Protein AF-A0A9W7E7U1-F1 (afdb_monomer)

Solvent-accessible surface area (backbone atoms only — not comparable to full-atom values): 16888 Å² total; per-residue (Å²): 138,80,90,74,59,98,76,78,68,84,68,66,69,65,67,51,54,67,61,67,68,71,79,65,63,47,57,72,58,86,50,40,54,47,46,62,25,42,45,82,48,48,34,76,64,73,89,59,90,42,70,66,52,46,47,59,64,45,38,55,55,50,50,47,46,53,50,32,54,49,52,43,52,52,52,48,51,52,49,50,54,55,43,58,65,68,63,50,90,70,77,85,72,76,89,66,87,64,58,59,92,39,56,68,68,58,53,51,50,43,48,52,54,48,51,52,54,46,51,52,52,49,48,52,39,47,51,39,48,54,43,61,69,68,48,50,66,48,54,81,84,37,52,63,59,29,60,74,69,66,36,47,54,39,70,42,80,43,81,44,66,46,101,84,68,52,79,41,46,35,34,41,79,72,40,42,35,33,48,75,68,38,43,54,48,32,52,49,36,41,50,52,54,44,51,52,50,52,50,46,48,55,55,46,51,51,48,40,57,70,25,53,40,62,66,51,28,52,52,44,36,52,51,47,55,52,54,73,40,43,42,55,51,42,30,67,71,51,49,46,72,64,62,53,45,50,51,72,66,48,79,48,49,30,66,53,94,74,85,85,78,87,77,85,80,55,70,68,59,54,52,52,50,43,52,45,31,53,51,51,55,51,51,51,53,52,52,51,53,51,55,49,65,73,77,106

Radius of gyration: 24.1 Å; Cα contacts (8 Å, |Δi|>4): 316; chains: 1; bounding box: 68×48×64 Å

Organism: NCBI:txid2557542

Nearest PDB structures (foldseek):
  5voz-assembly1_M  TM=2.236E-01  e=3.476E-01  Saccharomyces cerevisiae S288C
  5d80-assembly1_G  TM=1.949E-01  e=7.109E-01  Saccharomyces cerevisiae S288C
  7pmx-assembly1_A  TM=3.249E-01  e=3.706E+00  Homo sapiens
  7pmy-assembly1_A  TM=3.108E-01  e=3.706E+00  Homo sapiens
  8hnh-assembly1_A  TM=2.760E-01  e=6.082E+00  Homo sapiens

Structure (mmCIF, N/CA/C/O backbone):
data_AF-A0A9W7E7U1-F1
#
_entry.id   AF-A0A9W7E7U1-F1
#
loop_
_atom_site.group_PDB
_atom_site.id
_atom_site.type_symbol
_atom_site.label_atom_id
_atom_site.label_alt_id
_atom_site.label_comp_id
_atom_site.label_asym_id
_atom_site.label_entity_id
_atom_site.label_seq_id
_atom_site.pdbx_PDB_ins_code
_atom_site.Cartn_x
_atom_site.Cartn_y
_atom_site.Cartn_z
_atom_site.occupancy
_atom_site.B_iso_or_equiv
_atom_site.auth_seq_id
_atom_site.auth_comp_id
_atom_site.auth_asym_id
_atom_site.auth_atom_id
_atom_site.pdbx_PDB_model_num
ATOM 1 N N . MET A 1 1 ? -34.412 24.481 9.222 1.00 36.94 1 MET A N 1
ATOM 2 C CA . MET A 1 1 ? -34.640 23.373 10.178 1.00 36.94 1 MET A CA 1
ATOM 3 C C . MET A 1 1 ? -33.296 22.963 10.784 1.00 36.94 1 MET A C 1
ATOM 5 O O . MET A 1 1 ? -32.298 22.975 10.069 1.00 36.94 1 MET A O 1
ATOM 9 N N . VAL A 1 2 ? -33.202 22.758 12.098 1.00 34.19 2 VAL A N 1
ATOM 10 C CA . VAL A 1 2 ? -31.959 22.388 12.807 1.00 34.19 2 VAL A CA 1
ATOM 11 C C . VAL A 1 2 ? -32.128 20.936 13.241 1.00 34.19 2 VAL A C 1
ATOM 13 O O . VAL A 1 2 ? -33.053 20.648 13.989 1.00 34.19 2 VAL A O 1
ATOM 16 N N . LEU A 1 3 ? -31.288 20.025 12.745 1.00 34.16 3 LEU A N 1
ATOM 17 C CA . LEU A 1 3 ? -31.262 18.645 13.227 1.00 34.16 3 LEU A CA 1
ATOM 18 C C . LEU A 1 3 ? -30.551 18.643 14.582 1.00 34.16 3 LEU A C 1
ATOM 20 O O . LEU A 1 3 ? -29.329 18.758 14.653 1.00 34.16 3 LEU A O 1
ATOM 24 N N . THR A 1 4 ? -31.321 18.591 15.662 1.00 35.78 4 THR A N 1
ATOM 25 C CA . THR A 1 4 ? -30.798 18.435 17.019 1.00 35.78 4 THR A CA 1
ATOM 26 C C . THR A 1 4 ? -30.642 16.947 17.318 1.00 35.78 4 THR A C 1
ATOM 28 O O . THR A 1 4 ? -31.630 16.230 17.446 1.00 35.78 4 THR A O 1
ATOM 31 N N . SER A 1 5 ? -29.397 16.480 17.430 1.00 38.44 5 SER A N 1
ATOM 32 C CA . SER A 1 5 ? -29.083 15.229 18.127 1.00 38.44 5 SER A CA 1
ATOM 33 C C . SER A 1 5 ? -29.525 15.357 19.591 1.00 38.44 5 SER A C 1
ATOM 35 O O . SER A 1 5 ? -29.328 16.418 20.189 1.00 38.44 5 SER A O 1
ATOM 37 N N . ASN A 1 6 ? -30.087 14.293 20.178 1.00 40.91 6 ASN A N 1
ATOM 38 C CA . ASN A 1 6 ? -30.581 14.251 21.567 1.00 40.91 6 ASN A CA 1
ATOM 39 C C . ASN A 1 6 ? -29.543 14.661 22.638 1.00 40.91 6 ASN A C 1
ATOM 41 O O . ASN A 1 6 ? -29.915 14.845 23.791 1.00 40.91 6 ASN A O 1
ATOM 45 N N . ASN A 1 7 ? -28.271 14.852 22.269 1.00 40.69 7 ASN A N 1
ATOM 46 C CA . ASN A 1 7 ? -27.190 15.236 23.179 1.00 40.69 7 ASN A CA 1
ATOM 47 C C . ASN A 1 7 ? -26.680 16.684 23.012 1.00 40.69 7 ASN A C 1
ATOM 49 O O . ASN A 1 7 ? -25.620 17.012 23.534 1.00 40.69 7 ASN A O 1
ATOM 53 N N . GLY A 1 8 ? -27.392 17.567 22.301 1.00 38.66 8 GLY A N 1
ATOM 54 C CA . GLY A 1 8 ? -27.181 19.025 22.390 1.00 38.66 8 GLY A CA 1
ATOM 55 C C . GLY A 1 8 ? -25.841 19.588 21.881 1.00 38.66 8 GLY A C 1
ATOM 56 O O . GLY A 1 8 ? -25.634 20.796 21.960 1.00 38.66 8 GLY A O 1
ATOM 57 N N . ALA A 1 9 ? -24.941 18.770 21.330 1.00 39.16 9 ALA A N 1
ATOM 58 C CA . ALA A 1 9 ? -23.698 19.255 20.736 1.00 39.16 9 ALA A CA 1
ATOM 59 C C . ALA A 1 9 ? -23.949 19.776 19.303 1.00 39.16 9 ALA A C 1
ATOM 61 O O . ALA A 1 9 ? -24.452 19.020 18.462 1.00 39.16 9 ALA A O 1
ATOM 62 N N . PRO A 1 10 ? -23.603 21.039 18.988 1.00 43.53 10 PRO A N 1
ATOM 63 C CA . PRO A 1 10 ? -23.709 21.574 17.638 1.00 43.53 10 PRO A CA 1
ATOM 64 C C . PRO A 1 10 ? -22.607 20.966 16.762 1.00 43.53 10 PRO A C 1
ATOM 66 O O . PRO A 1 10 ? -21.489 21.469 16.693 1.00 43.53 10 PRO A O 1
ATOM 69 N N . TYR A 1 11 ? -22.922 19.866 16.081 1.00 45.50 11 TYR A N 1
ATOM 70 C CA . TYR A 1 11 ? -22.097 19.388 14.976 1.00 45.50 11 TYR A CA 1
ATOM 71 C C . TYR A 1 11 ? -22.137 20.422 13.845 1.00 45.50 11 TYR A C 1
ATOM 73 O O . TYR A 1 11 ? -23.212 20.890 13.461 1.00 45.50 11 TYR A O 1
ATOM 81 N N . LEU A 1 12 ? -20.955 20.796 13.344 1.00 48.09 12 LEU A N 1
ATOM 82 C CA . LEU A 1 12 ? -20.751 21.778 12.279 1.00 48.09 12 LEU A CA 1
ATOM 83 C C . LEU A 1 12 ? -21.717 21.516 11.110 1.00 48.09 12 LEU A C 1
ATOM 85 O O . LEU A 1 12 ? -21.587 20.559 10.349 1.00 48.09 12 LEU A O 1
ATOM 89 N N . LYS A 1 13 ? -22.718 22.385 10.987 1.00 46.62 13 LYS A N 1
ATOM 90 C CA . LYS A 1 13 ? -23.887 22.206 10.116 1.00 46.62 13 LYS A CA 1
ATOM 91 C C . LYS A 1 13 ? -23.541 22.188 8.618 1.00 46.62 13 LYS A C 1
ATOM 93 O O . LYS A 1 13 ? -24.345 21.721 7.821 1.00 46.62 13 LYS A O 1
ATOM 98 N N . HIS A 1 14 ? -22.367 22.700 8.244 1.00 42.12 14 HIS A N 1
ATOM 99 C CA . HIS A 1 14 ? -21.958 22.886 6.852 1.00 42.12 14 HIS A CA 1
ATOM 100 C C . HIS A 1 14 ? -21.266 21.646 6.251 1.00 42.12 14 HIS A C 1
ATOM 102 O O . HIS A 1 14 ? -21.572 21.298 5.116 1.00 42.12 14 HIS A O 1
ATOM 108 N N . ASP A 1 15 ? -20.442 20.919 7.018 1.00 49.12 15 ASP A N 1
ATOM 109 C CA . ASP A 1 15 ? -19.794 19.674 6.553 1.00 49.12 15 ASP A CA 1
ATOM 110 C C . ASP A 1 15 ? -20.751 18.477 6.539 1.00 49.12 15 ASP A C 1
ATOM 112 O O . ASP A 1 15 ? -20.645 17.580 5.698 1.00 49.12 15 ASP A O 1
ATOM 116 N N . LEU A 1 16 ? -21.740 18.490 7.438 1.00 49.91 16 LEU A N 1
ATOM 117 C CA . LEU A 1 16 ? -22.843 17.534 7.426 1.00 49.91 16 LEU A CA 1
ATOM 118 C C . LEU A 1 16 ? -23.662 17.653 6.141 1.00 49.91 16 LEU A C 1
ATOM 120 O O . LEU A 1 16 ? -23.972 16.626 5.557 1.00 49.91 16 LEU A O 1
ATOM 124 N N . LEU A 1 17 ? -23.941 18.873 5.664 1.00 44.97 17 LEU A N 1
ATOM 125 C CA . LEU A 1 17 ? -24.773 19.116 4.479 1.00 44.97 17 LEU A CA 1
ATOM 126 C C . LEU A 1 17 ? -24.137 18.611 3.174 1.00 44.97 17 LEU A C 1
ATOM 128 O O . LEU A 1 17 ? -24.846 18.081 2.316 1.00 44.97 17 LEU A O 1
ATOM 132 N N . THR A 1 18 ? -22.815 18.720 3.025 1.00 49.78 18 THR A N 1
ATOM 133 C CA . THR A 1 18 ? -22.089 18.203 1.853 1.00 49.78 18 THR A CA 1
ATOM 134 C C . THR A 1 18 ? -21.965 16.678 1.884 1.00 49.78 18 THR A C 1
ATOM 136 O O . THR A 1 18 ? -22.105 16.043 0.842 1.00 49.78 18 THR A O 1
ATOM 139 N N . ARG A 1 19 ? -21.807 16.070 3.072 1.00 48.94 19 ARG A N 1
ATOM 140 C CA . ARG A 1 19 ? -21.815 14.603 3.249 1.00 48.94 19 ARG A CA 1
ATOM 141 C C . ARG A 1 19 ? -23.215 13.986 3.138 1.00 48.94 19 ARG A C 1
ATOM 143 O O . ARG A 1 19 ? -23.357 12.897 2.593 1.00 48.94 19 ARG A O 1
ATOM 150 N N . THR A 1 20 ? -24.269 14.687 3.564 1.00 44.34 20 THR A N 1
ATOM 151 C CA . THR A 1 20 ? -25.667 14.234 3.415 1.00 44.34 20 THR A CA 1
ATOM 152 C C . THR A 1 20 ? -26.195 14.320 1.983 1.00 44.34 20 THR A C 1
ATOM 154 O O . THR A 1 20 ? -27.262 13.781 1.709 1.00 44.34 20 THR A O 1
ATOM 157 N N . LYS A 1 21 ? -25.467 14.945 1.045 1.00 48.50 21 LYS A N 1
ATOM 158 C CA . LYS A 1 21 ? -25.846 14.978 -0.380 1.00 48.50 21 LYS A CA 1
ATOM 159 C C . LYS A 1 21 ? -25.574 13.679 -1.151 1.00 48.50 21 LYS A C 1
ATOM 161 O O . LYS A 1 21 ? -25.754 13.666 -2.363 1.00 48.50 21 LYS A O 1
ATOM 166 N N . GLY A 1 22 ? -25.225 12.581 -0.482 1.00 47.47 22 GLY A N 1
ATOM 167 C CA . GLY A 1 22 ? -25.593 11.266 -1.014 1.00 47.47 22 GLY A CA 1
ATOM 168 C C . GLY A 1 22 ? -24.482 10.394 -1.591 1.00 47.47 22 GLY A C 1
ATOM 169 O O . GLY A 1 22 ? -24.690 9.192 -1.682 1.00 47.47 22 GLY A O 1
ATOM 170 N N . ASN A 1 23 ? -23.334 10.952 -1.991 1.00 55.09 23 ASN A N 1
ATOM 171 C CA . ASN A 1 23 ? -22.531 10.283 -3.030 1.00 55.09 23 ASN A CA 1
ATOM 172 C C . ASN A 1 23 ? -21.075 9.950 -2.682 1.00 55.09 23 ASN A C 1
ATOM 174 O O . ASN A 1 23 ? -20.404 9.365 -3.526 1.00 55.09 23 ASN A O 1
ATOM 178 N N . LEU A 1 24 ? -20.563 10.302 -1.499 1.00 62.34 24 LEU A N 1
ATOM 179 C CA . LEU A 1 24 ? -19.171 9.993 -1.154 1.00 62.34 24 LEU A CA 1
ATOM 180 C C . LEU A 1 24 ? -19.121 8.985 -0.004 1.00 62.34 24 LEU A C 1
ATOM 182 O O . LEU A 1 24 ? -19.274 9.350 1.163 1.00 62.34 24 LEU A O 1
ATOM 186 N N . VAL A 1 25 ? -18.952 7.714 -0.360 1.00 78.06 25 VAL A N 1
ATOM 187 C CA . VAL A 1 25 ? -18.531 6.658 0.564 1.00 78.06 25 VAL A CA 1
ATOM 188 C C . VAL A 1 25 ? -17.021 6.576 0.452 1.00 78.06 25 VAL A C 1
ATOM 190 O O . VAL A 1 25 ? -16.497 6.376 -0.641 1.00 78.06 25 VAL A O 1
ATOM 193 N N . ILE A 1 26 ? -16.327 6.792 1.565 1.00 84.44 26 ILE A N 1
ATOM 194 C CA . ILE A 1 26 ? -14.881 6.606 1.632 1.00 84.44 26 ILE A CA 1
ATOM 195 C C . ILE A 1 26 ? -14.653 5.267 2.321 1.00 84.44 26 ILE A C 1
ATOM 197 O O . ILE A 1 26 ? -14.795 5.153 3.544 1.00 84.44 26 ILE A O 1
ATOM 201 N N . SER A 1 27 ? -14.355 4.257 1.514 1.00 90.38 27 SER A N 1
ATOM 202 C CA . SER A 1 27 ? -14.009 2.919 1.982 1.00 90.38 27 SER A CA 1
ATOM 203 C C . SER A 1 27 ? -12.508 2.849 2.292 1.00 90.38 27 SER A C 1
ATOM 205 O O . SER A 1 27 ? -11.719 3.584 1.690 1.00 90.38 27 SER A O 1
ATOM 207 N N . PRO A 1 28 ? -12.091 2.006 3.250 1.00 91.81 28 PRO A N 1
ATOM 208 C CA . PRO A 1 28 ? -10.677 1.747 3.487 1.00 91.81 28 PRO A CA 1
ATOM 209 C C . PRO A 1 28 ? -10.052 1.169 2.205 1.00 91.81 28 PRO A C 1
ATOM 211 O O . PRO A 1 28 ? -10.593 0.213 1.649 1.00 91.81 28 PRO A O 1
ATOM 214 N N . PRO A 1 29 ? -8.933 1.717 1.711 1.00 94.12 29 PRO A N 1
ATOM 215 C CA . PRO A 1 29 ? -8.310 1.188 0.507 1.00 94.12 29 PRO A CA 1
ATOM 216 C C . PRO A 1 29 ? -7.684 -0.180 0.768 1.00 94.12 29 PRO A C 1
ATOM 218 O O . PRO A 1 29 ? -7.198 -0.483 1.864 1.00 94.12 29 PRO A O 1
ATOM 221 N N . HIS A 1 30 ? -7.665 -0.989 -0.284 1.00 95.06 30 HIS A N 1
ATOM 222 C CA . HIS A 1 30 ? -6.973 -2.267 -0.309 1.00 95.06 30 HIS A CA 1
ATOM 223 C C . HIS A 1 30 ? -5.546 -2.076 -0.801 1.00 95.06 30 HIS A C 1
ATOM 225 O O . HIS A 1 30 ? -5.290 -1.259 -1.676 1.00 95.06 30 HIS A O 1
ATOM 231 N N . GLY A 1 31 ? -4.625 -2.841 -0.229 1.00 96.06 31 GLY A N 1
ATOM 232 C CA . GLY A 1 31 ? -3.219 -2.805 -0.604 1.00 96.06 31 GLY A CA 1
ATOM 233 C C . GLY A 1 31 ? -2.323 -3.139 0.576 1.00 96.06 31 GLY A C 1
ATOM 234 O O . GLY A 1 31 ? -2.758 -3.174 1.736 1.00 96.06 31 GLY A O 1
ATOM 235 N N . LEU A 1 32 ? -1.048 -3.377 0.284 1.00 96.88 32 LEU A N 1
ATOM 236 C CA . LEU A 1 32 ? -0.066 -3.753 1.295 1.00 96.88 32 LEU A CA 1
ATOM 237 C C . LEU A 1 32 ? 0.171 -2.629 2.312 1.00 96.88 32 LEU A C 1
ATOM 239 O O . LEU A 1 32 ? 0.169 -2.886 3.519 1.00 96.88 32 LEU A O 1
ATOM 243 N N . TYR A 1 33 ? 0.317 -1.390 1.834 1.00 96.94 33 TYR A N 1
ATOM 244 C CA . TYR A 1 33 ? 0.577 -0.216 2.669 1.00 96.94 33 TYR A CA 1
ATOM 245 C C . TYR A 1 33 ? -0.628 0.196 3.538 1.00 96.94 33 TYR A C 1
ATOM 247 O O . TYR A 1 33 ? -0.447 0.366 4.751 1.00 96.94 33 TYR A O 1
ATOM 255 N N . PRO A 1 34 ? -1.871 0.253 3.015 1.00 96.56 34 PRO A N 1
ATOM 256 C CA . PRO A 1 34 ? -3.057 0.396 3.855 1.00 96.56 34 PRO A CA 1
ATOM 257 C C . PRO A 1 34 ? -3.179 -0.697 4.919 1.00 96.56 34 PRO A C 1
ATOM 259 O O . PRO A 1 34 ? -3.489 -0.397 6.071 1.00 96.56 34 PRO A O 1
ATOM 262 N N . ALA A 1 35 ? -2.884 -1.958 4.586 1.00 95.69 35 ALA A N 1
ATOM 263 C CA . ALA A 1 35 ? -2.983 -3.065 5.534 1.00 95.69 35 ALA A CA 1
ATOM 264 C C . ALA A 1 35 ? -2.031 -2.899 6.732 1.00 95.69 35 ALA A C 1
ATOM 266 O O . ALA A 1 35 ? -2.462 -2.970 7.888 1.00 95.69 35 ALA A O 1
ATOM 267 N N . ILE A 1 36 ? -0.744 -2.626 6.471 1.00 96.19 36 ILE A N 1
ATOM 268 C CA . ILE A 1 36 ? 0.275 -2.451 7.524 1.00 96.19 36 ILE A CA 1
ATOM 269 C C . ILE A 1 36 ? 0.057 -1.181 8.351 1.00 96.19 36 ILE A C 1
ATOM 271 O O . ILE A 1 36 ? 0.440 -1.115 9.523 1.00 96.19 36 ILE A O 1
ATOM 275 N N . ALA A 1 37 ? -0.590 -0.176 7.773 1.00 96.25 37 ALA A N 1
ATOM 276 C CA . ALA A 1 37 ? -0.934 1.048 8.468 1.00 96.25 37 ALA A CA 1
ATOM 277 C C . ALA A 1 37 ? -2.200 0.905 9.317 1.00 96.25 37 ALA A C 1
ATOM 279 O O . ALA A 1 37 ? -2.179 1.208 10.512 1.00 96.25 37 ALA A O 1
ATOM 280 N N . LEU A 1 38 ? -3.306 0.461 8.717 1.00 95.06 38 LEU A N 1
ATOM 281 C CA . LEU A 1 38 ? -4.646 0.518 9.300 1.00 95.06 38 LEU A CA 1
ATOM 282 C C . LEU A 1 38 ? -4.913 -0.620 10.282 1.00 95.06 38 LEU A C 1
ATOM 284 O O . LEU A 1 38 ? -5.543 -0.399 11.314 1.00 95.06 38 LEU A O 1
ATOM 288 N N . ILE A 1 39 ? -4.420 -1.832 10.027 1.00 93.00 39 ILE A N 1
ATOM 289 C CA . ILE A 1 39 ? -4.749 -2.982 10.879 1.00 93.00 39 ILE A CA 1
ATOM 290 C C . ILE A 1 39 ? -4.108 -2.854 12.269 1.00 93.00 39 ILE A C 1
ATOM 292 O O . ILE A 1 39 ? -4.829 -2.976 13.265 1.00 93.00 39 ILE A O 1
ATOM 296 N N . PRO A 1 40 ? -2.804 -2.538 12.408 1.00 91.56 40 PRO A N 1
ATOM 297 C CA . PRO A 1 40 ? -2.209 -2.368 13.732 1.00 91.56 40 PRO A CA 1
ATOM 298 C C . PRO A 1 40 ? -2.790 -1.169 14.494 1.00 91.56 40 PRO A C 1
ATOM 300 O O . PRO A 1 40 ? -2.822 -1.173 15.728 1.00 91.56 40 PRO A O 1
ATOM 303 N N . THR A 1 41 ? -3.275 -0.145 13.783 1.00 91.38 41 THR A N 1
ATOM 304 C CA . THR A 1 41 ? -3.738 1.116 14.380 1.00 91.38 41 THR A CA 1
ATOM 305 C C . THR A 1 41 ? -5.233 1.112 14.700 1.00 91.38 41 THR A C 1
ATOM 307 O O . THR A 1 41 ? -5.586 1.335 15.858 1.00 91.38 41 THR A O 1
ATOM 310 N N . LEU A 1 42 ? -6.093 0.806 13.726 1.00 87.62 42 LEU A N 1
ATOM 311 C CA . LEU A 1 42 ? -7.558 0.850 13.812 1.00 87.62 42 LEU A CA 1
ATOM 312 C C . LEU A 1 42 ? -8.221 -0.527 13.948 1.00 87.62 42 LEU A C 1
ATOM 314 O O . LEU A 1 42 ? -9.346 -0.600 14.439 1.00 87.62 42 LEU A O 1
ATOM 318 N N . GLY A 1 43 ? -7.545 -1.602 13.536 1.00 78.44 43 GLY A N 1
ATOM 319 C CA . GLY A 1 43 ? -8.112 -2.951 13.530 1.00 78.44 43 GLY A CA 1
ATOM 320 C C . GLY A 1 43 ? -8.549 -3.445 14.915 1.00 78.44 43 GLY A C 1
ATOM 321 O O . GLY A 1 43 ? -7.979 -3.079 15.952 1.00 78.44 43 GLY A O 1
ATOM 322 N N . VAL A 1 44 ? -9.570 -4.309 14.931 1.00 65.00 44 VAL A N 1
ATOM 323 C CA . VAL A 1 44 ? -10.059 -4.992 16.137 1.00 65.00 44 VAL A CA 1
ATOM 324 C C . VAL A 1 44 ? -9.000 -6.000 16.579 1.00 65.00 44 VAL A C 1
ATOM 326 O O . VAL A 1 44 ? -8.958 -7.139 16.121 1.00 65.00 44 VAL A O 1
ATOM 329 N N . LEU A 1 45 ? -8.085 -5.562 17.439 1.00 57.62 45 LEU A N 1
ATOM 330 C CA . LEU A 1 45 ? -7.030 -6.436 17.930 1.00 57.62 45 LEU A CA 1
ATOM 331 C C . LEU A 1 45 ? -7.625 -7.562 18.798 1.00 57.62 45 LEU A C 1
ATOM 333 O O . LEU A 1 45 ? -8.389 -7.281 19.727 1.00 57.62 45 LEU A O 1
ATOM 337 N N . PRO A 1 46 ? -7.204 -8.826 18.606 1.00 56.97 46 PRO A N 1
ATOM 338 C CA . PRO A 1 46 ? -7.073 -9.738 19.738 1.00 56.97 46 PRO A CA 1
ATOM 339 C C . PRO A 1 46 ? -6.201 -9.036 20.782 1.00 56.97 46 PRO A C 1
ATOM 341 O O . PRO A 1 46 ? -5.220 -8.409 20.398 1.00 56.97 46 PRO A O 1
ATOM 344 N N . GLN A 1 47 ? -6.534 -9.108 22.072 1.00 65.38 47 GLN A N 1
ATOM 345 C CA . GLN A 1 47 ? -5.692 -8.567 23.148 1.00 65.38 47 GLN A CA 1
ATOM 346 C C . GLN A 1 47 ? -4.297 -9.213 23.088 1.00 65.38 47 GLN A C 1
ATOM 348 O O . GLN A 1 47 ? -4.048 -10.285 23.634 1.00 65.38 47 GLN A O 1
ATOM 353 N N . PHE A 1 48 ? -3.404 -8.611 22.310 1.00 73.06 48 PHE A N 1
ATOM 354 C CA . PHE A 1 48 ? -2.026 -9.025 22.161 1.00 73.06 48 PHE A CA 1
ATOM 355 C C . PHE A 1 48 ? -1.251 -8.333 23.272 1.00 73.06 48 PHE A C 1
ATOM 357 O O . PHE A 1 48 ? -0.645 -7.287 23.074 1.00 73.06 48 PHE A O 1
ATOM 364 N N . ASP A 1 49 ? -1.290 -8.904 24.471 1.00 79.00 49 ASP A N 1
ATOM 365 C CA . ASP A 1 49 ? -0.694 -8.269 25.653 1.00 79.00 49 ASP A CA 1
ATOM 366 C C . ASP A 1 49 ? 0.846 -8.244 25.608 1.00 79.00 49 ASP A C 1
ATOM 368 O O . ASP A 1 49 ? 1.490 -7.581 26.417 1.00 79.00 49 ASP A O 1
ATOM 372 N N . SER A 1 50 ? 1.459 -8.943 24.643 1.00 89.25 50 SER A N 1
ATOM 373 C CA . SER A 1 50 ? 2.913 -9.024 24.486 1.00 89.25 50 SER A CA 1
ATOM 374 C C . SER A 1 50 ? 3.399 -8.498 23.134 1.00 89.25 50 SER A C 1
ATOM 376 O O . SER A 1 50 ? 2.770 -8.708 22.089 1.00 89.25 50 SER A O 1
ATOM 378 N N . LEU A 1 51 ? 4.586 -7.885 23.141 1.00 88.50 51 LEU A N 1
ATOM 379 C CA . LEU A 1 51 ? 5.318 -7.499 21.931 1.00 88.50 51 LEU A CA 1
ATOM 380 C C . LEU A 1 51 ? 5.566 -8.706 21.012 1.00 88.50 51 LEU A C 1
ATOM 382 O O . LEU A 1 51 ? 5.425 -8.596 19.800 1.00 88.50 51 LEU A O 1
ATOM 386 N N . ALA A 1 52 ? 5.861 -9.876 21.591 1.00 90.50 52 ALA A N 1
ATOM 387 C CA . ALA A 1 52 ? 6.056 -11.114 20.841 1.00 90.50 52 ALA A CA 1
ATOM 388 C C . ALA A 1 52 ? 4.810 -11.487 20.027 1.00 90.50 52 ALA A C 1
ATOM 390 O O . ALA A 1 52 ? 4.914 -11.825 18.854 1.00 90.50 52 ALA A O 1
ATOM 391 N N . SER A 1 53 ? 3.619 -11.367 20.615 1.00 88.19 53 SER A N 1
ATOM 392 C CA . SER A 1 53 ? 2.379 -11.669 19.898 1.00 88.19 53 SER A CA 1
ATOM 393 C C . SER A 1 53 ? 2.064 -10.671 18.776 1.00 88.19 53 SER A C 1
ATOM 395 O O . SER A 1 53 ? 1.584 -11.083 17.722 1.00 88.19 53 SER A O 1
ATOM 397 N N . HIS A 1 54 ? 2.438 -9.396 18.942 1.00 88.50 54 HIS A N 1
ATOM 398 C CA . HIS A 1 54 ? 2.388 -8.409 17.860 1.00 88.50 54 HIS A CA 1
ATOM 399 C C . HIS A 1 54 ? 3.373 -8.746 16.737 1.00 88.50 54 HIS A C 1
ATOM 401 O O . HIS A 1 54 ? 2.994 -8.730 15.569 1.00 88.50 54 HIS A O 1
ATOM 407 N N . ALA A 1 55 ? 4.616 -9.091 17.081 1.00 90.69 55 ALA A N 1
ATOM 408 C CA . ALA A 1 55 ? 5.635 -9.472 16.109 1.00 90.69 55 ALA A CA 1
ATOM 409 C C . ALA A 1 55 ? 5.229 -10.728 15.325 1.00 90.69 55 ALA A C 1
ATOM 411 O O . ALA A 1 55 ? 5.410 -10.787 14.117 1.00 90.69 55 ALA A O 1
ATOM 412 N N . VAL A 1 56 ? 4.618 -11.714 15.982 1.00 91.00 56 VAL A N 1
ATOM 413 C CA . VAL A 1 56 ? 4.146 -12.936 15.318 1.00 91.00 56 VAL A CA 1
ATOM 414 C C . VAL A 1 56 ? 2.927 -12.663 14.429 1.00 91.00 56 VAL A C 1
ATOM 416 O O . VAL A 1 56 ? 2.856 -13.214 13.333 1.00 91.00 56 VAL A O 1
ATOM 419 N N . GLY A 1 57 ? 1.986 -11.824 14.875 1.00 88.25 57 GLY A N 1
ATOM 420 C CA . GLY A 1 57 ? 0.752 -11.530 14.139 1.00 88.25 57 GLY A CA 1
ATOM 421 C C . GLY A 1 57 ? 0.928 -10.568 12.961 1.00 88.25 57 GLY A C 1
ATOM 422 O O . GLY A 1 57 ? 0.310 -10.767 11.922 1.00 88.25 57 GLY A O 1
ATOM 423 N N . PHE A 1 58 ? 1.769 -9.542 13.110 1.00 91.50 58 PHE A N 1
ATOM 424 C CA . PHE A 1 58 ? 1.972 -8.494 12.098 1.00 91.50 58 PHE A CA 1
ATOM 425 C C . PHE A 1 58 ? 3.327 -8.567 11.395 1.00 91.50 58 PHE A C 1
ATOM 427 O O . PHE A 1 58 ? 3.516 -7.906 10.376 1.00 91.50 58 PHE A O 1
ATOM 434 N N . GLY A 1 59 ? 4.255 -9.382 11.900 1.00 93.12 59 GLY A N 1
ATOM 435 C CA . GLY A 1 59 ? 5.580 -9.576 11.315 1.00 93.12 59 GLY A CA 1
ATOM 436 C C . GLY A 1 59 ? 5.555 -9.945 9.834 1.00 93.12 59 GLY A C 1
ATOM 437 O O . GLY A 1 59 ? 6.267 -9.290 9.082 1.00 93.12 59 GLY A O 1
ATOM 438 N N . PRO A 1 60 ? 4.721 -10.898 9.368 1.00 92.94 60 PRO A N 1
ATOM 439 C CA . PRO A 1 60 ? 4.658 -11.241 7.948 1.00 92.94 60 PRO A CA 1
ATOM 440 C C . PRO A 1 60 ? 4.271 -10.060 7.062 1.00 92.94 60 PRO A C 1
ATOM 442 O O . PRO A 1 60 ? 4.895 -9.835 6.034 1.00 92.94 60 PRO A O 1
ATOM 445 N N . MET A 1 61 ? 3.278 -9.275 7.485 1.00 94.38 61 MET A N 1
ATOM 446 C CA . MET A 1 61 ? 2.816 -8.096 6.753 1.00 94.38 61 MET A CA 1
ATOM 447 C C . MET A 1 61 ? 3.882 -6.994 6.725 1.00 94.38 61 MET A C 1
ATOM 449 O O . MET A 1 61 ? 4.081 -6.369 5.689 1.00 94.38 61 MET A O 1
ATOM 453 N N . PHE A 1 62 ? 4.602 -6.790 7.833 1.00 95.75 62 PHE A N 1
ATOM 454 C CA . PHE A 1 62 ? 5.722 -5.850 7.891 1.00 95.75 62 PHE A CA 1
ATOM 455 C C . PHE A 1 62 ? 6.912 -6.305 7.031 1.00 95.75 62 PHE A C 1
ATOM 457 O O . PHE A 1 62 ? 7.514 -5.504 6.325 1.00 95.75 62 PHE A O 1
ATOM 464 N N . LEU A 1 63 ? 7.250 -7.598 7.055 1.00 95.38 63 LEU A N 1
ATOM 465 C CA . LEU A 1 63 ? 8.299 -8.164 6.204 1.00 95.38 63 LEU A CA 1
ATOM 466 C C . LEU A 1 63 ? 7.922 -8.085 4.724 1.00 95.38 63 LEU A C 1
ATOM 468 O O . LEU A 1 63 ? 8.777 -7.765 3.905 1.00 95.38 63 LEU A O 1
ATOM 472 N N . ALA A 1 64 ? 6.655 -8.337 4.390 1.00 95.69 64 ALA A N 1
ATOM 473 C CA . ALA A 1 64 ? 6.133 -8.183 3.040 1.00 95.69 64 ALA A CA 1
ATOM 474 C C . ALA A 1 64 ? 6.252 -6.732 2.560 1.00 95.69 64 ALA A C 1
ATOM 476 O O . ALA A 1 64 ? 6.756 -6.503 1.464 1.00 95.69 64 ALA A O 1
ATOM 477 N N . SER A 1 65 ? 5.847 -5.750 3.377 1.00 96.44 65 SER A N 1
ATOM 478 C CA . SER A 1 65 ? 5.910 -4.336 2.990 1.00 96.44 65 SER A CA 1
ATOM 479 C C . SER A 1 65 ? 7.347 -3.840 2.836 1.00 96.44 65 SER A C 1
ATOM 481 O O . SER A 1 65 ? 7.680 -3.244 1.816 1.00 96.44 65 SER A O 1
ATOM 483 N N . VAL A 1 66 ? 8.232 -4.145 3.789 1.00 96.88 66 VAL A N 1
ATOM 484 C CA . VAL A 1 66 ? 9.660 -3.797 3.690 1.00 96.88 66 VAL A CA 1
ATOM 485 C C . VAL A 1 66 ? 10.322 -4.507 2.508 1.00 96.88 66 VAL A C 1
ATOM 487 O O . VAL A 1 66 ? 11.069 -3.882 1.760 1.00 96.88 66 VAL A O 1
ATOM 490 N N . GLY A 1 67 ? 10.030 -5.794 2.309 1.00 95.94 67 GLY A N 1
ATOM 491 C CA . GLY A 1 67 ? 10.539 -6.572 1.182 1.00 95.94 67 GLY A CA 1
ATOM 492 C C . GLY A 1 67 ? 10.093 -6.009 -0.166 1.00 95.94 67 GLY A C 1
ATOM 493 O O . GLY A 1 67 ? 10.912 -5.923 -1.076 1.00 95.94 67 GLY A O 1
ATOM 494 N N . SER A 1 68 ? 8.838 -5.565 -0.273 1.00 96.81 68 SER A N 1
ATOM 495 C CA . SER A 1 68 ? 8.307 -4.911 -1.472 1.00 96.81 68 SER A CA 1
ATOM 496 C C . SER A 1 68 ? 9.036 -3.605 -1.780 1.00 96.81 68 SER A C 1
ATOM 498 O O . SER A 1 68 ? 9.520 -3.426 -2.894 1.00 96.81 68 SER A O 1
ATOM 500 N N . VAL A 1 69 ? 9.199 -2.734 -0.777 1.00 97.06 69 VAL A N 1
ATOM 501 C CA . VAL A 1 69 ? 9.925 -1.462 -0.934 1.00 97.06 69 VAL A CA 1
ATOM 502 C C . VAL A 1 69 ? 11.368 -1.711 -1.373 1.00 97.06 69 VAL A C 1
ATOM 504 O O . VAL A 1 69 ? 11.843 -1.070 -2.308 1.00 97.06 69 VAL A O 1
ATOM 507 N N . ILE A 1 70 ? 12.066 -2.664 -0.744 1.00 97.19 70 ILE A N 1
ATOM 508 C CA . ILE A 1 70 ? 13.434 -3.031 -1.135 1.00 97.19 70 ILE A CA 1
ATOM 509 C C . ILE A 1 70 ? 13.453 -3.542 -2.576 1.00 97.19 70 ILE A C 1
ATOM 511 O O . ILE A 1 70 ? 14.266 -3.071 -3.363 1.00 97.19 70 ILE A O 1
ATOM 515 N N . ALA A 1 71 ? 12.552 -4.455 -2.946 1.00 96.38 71 ALA A N 1
ATOM 516 C CA . ALA A 1 71 ? 12.489 -5.005 -4.296 1.00 96.38 71 ALA A CA 1
ATOM 517 C C . ALA A 1 71 ? 12.232 -3.919 -5.355 1.00 96.38 71 ALA A C 1
ATOM 519 O O . ALA A 1 71 ? 12.913 -3.901 -6.379 1.00 96.38 71 ALA A O 1
ATOM 520 N N . GLN A 1 72 ? 11.313 -2.985 -5.092 1.00 96.00 72 GLN A N 1
ATOM 521 C CA . GLN A 1 72 ? 11.014 -1.864 -5.986 1.00 96.00 72 GLN A CA 1
ATOM 522 C C . GLN A 1 72 ? 12.210 -0.908 -6.110 1.00 96.00 72 GLN A C 1
ATOM 524 O O . GLN A 1 72 ? 12.612 -0.583 -7.226 1.00 96.00 72 GLN A O 1
ATOM 529 N N . ILE A 1 73 ? 12.845 -0.519 -4.997 1.00 96.25 73 ILE A N 1
ATOM 530 C CA . ILE A 1 73 ? 14.042 0.341 -5.012 1.00 96.25 73 ILE A CA 1
ATOM 531 C C . ILE A 1 73 ? 15.201 -0.344 -5.741 1.00 96.25 73 ILE A C 1
ATOM 533 O O . ILE A 1 73 ? 15.868 0.286 -6.557 1.00 96.25 73 ILE A O 1
ATOM 537 N N . THR A 1 74 ? 15.444 -1.630 -5.480 1.00 97.19 74 THR A N 1
ATOM 538 C CA . THR A 1 74 ? 16.485 -2.405 -6.163 1.00 97.19 74 THR A CA 1
ATOM 539 C C . THR A 1 74 ? 16.208 -2.495 -7.661 1.00 97.19 74 THR A C 1
ATOM 541 O O . THR A 1 74 ? 17.121 -2.285 -8.456 1.00 97.19 74 THR A O 1
ATOM 544 N N . ALA A 1 75 ? 14.963 -2.747 -8.066 1.00 96.12 75 ALA A N 1
ATOM 545 C CA . ALA A 1 75 ? 14.598 -2.788 -9.477 1.00 96.12 75 ALA A CA 1
ATOM 546 C C . ALA A 1 75 ? 14.808 -1.428 -10.163 1.00 96.12 75 ALA A C 1
ATOM 548 O O . ALA A 1 75 ? 15.393 -1.377 -11.243 1.00 96.12 75 ALA A O 1
ATOM 549 N N . VAL A 1 76 ? 14.414 -0.325 -9.515 1.00 94.94 76 VAL A N 1
ATOM 550 C CA . VAL A 1 76 ? 14.668 1.032 -10.026 1.00 94.94 76 VAL A CA 1
ATOM 551 C C . VAL A 1 76 ? 16.164 1.330 -10.109 1.00 94.94 76 VAL A C 1
ATOM 553 O O . VAL A 1 76 ? 16.614 1.890 -11.104 1.00 94.94 76 VAL A O 1
ATOM 556 N N . TYR A 1 77 ? 16.947 0.927 -9.107 1.00 96.44 77 TYR A N 1
ATOM 557 C CA . TYR A 1 77 ? 18.400 1.090 -9.118 1.00 96.44 77 TYR A CA 1
ATOM 558 C C . TYR A 1 77 ? 19.039 0.398 -10.329 1.00 96.44 77 TYR A C 1
ATOM 560 O O . TYR A 1 77 ? 19.825 1.020 -11.042 1.00 96.44 77 TYR A O 1
ATOM 568 N N . TYR A 1 78 ? 18.658 -0.852 -10.613 1.00 95.50 78 TYR A N 1
ATOM 569 C CA . TYR A 1 78 ? 19.151 -1.563 -11.796 1.00 95.50 78 TYR A CA 1
ATOM 570 C C . TYR A 1 78 ? 18.674 -0.930 -13.104 1.00 95.50 78 TYR A C 1
ATOM 572 O O . TYR A 1 78 ? 19.445 -0.860 -14.054 1.00 95.50 78 TYR A O 1
ATOM 580 N N . ILE A 1 79 ? 17.439 -0.428 -13.156 1.00 93.19 79 ILE A N 1
ATOM 581 C CA . ILE A 1 79 ? 16.935 0.318 -14.315 1.00 93.19 79 ILE A CA 1
ATOM 582 C C . ILE A 1 79 ? 17.770 1.574 -14.572 1.00 93.19 79 ILE A C 1
ATOM 584 O O . ILE A 1 79 ? 18.143 1.826 -15.716 1.00 93.19 79 ILE A O 1
ATOM 588 N N . ASN A 1 80 ? 18.092 2.333 -13.522 1.00 92.81 80 ASN A N 1
ATOM 589 C CA . ASN A 1 80 ? 18.933 3.519 -13.638 1.00 92.81 80 ASN A CA 1
ATOM 590 C C . ASN A 1 80 ? 20.338 3.156 -14.131 1.00 92.81 80 ASN A C 1
ATOM 592 O O . ASN A 1 80 ? 20.836 3.775 -15.062 1.00 92.81 80 ASN A O 1
ATOM 596 N N . MET A 1 81 ? 20.936 2.103 -13.570 1.00 92.81 81 MET A N 1
ATOM 597 C CA . MET A 1 81 ? 22.250 1.610 -13.991 1.00 92.81 81 MET A CA 1
ATOM 598 C C . MET A 1 81 ? 22.264 1.193 -15.474 1.00 92.81 81 MET A C 1
ATOM 600 O O . MET A 1 81 ? 23.175 1.563 -16.205 1.00 92.81 81 MET A O 1
ATOM 604 N N . ILE A 1 82 ? 21.230 0.483 -15.946 1.00 90.19 82 ILE A N 1
ATOM 605 C CA . ILE A 1 82 ? 21.088 0.124 -17.370 1.00 90.19 82 ILE A CA 1
ATOM 606 C C . ILE A 1 82 ? 20.910 1.381 -18.238 1.00 90.19 82 ILE A C 1
ATOM 608 O O . ILE A 1 82 ? 21.387 1.422 -19.371 1.00 90.19 82 ILE A O 1
ATOM 612 N N . GLY A 1 83 ? 20.214 2.399 -17.726 1.00 86.88 83 GLY A N 1
ATOM 613 C CA . GLY A 1 83 ? 20.076 3.698 -18.385 1.00 86.88 83 GLY A CA 1
ATOM 614 C C . GLY A 1 83 ? 21.427 4.383 -18.589 1.00 86.88 83 GLY A C 1
ATOM 615 O O . GLY A 1 83 ? 21.763 4.726 -19.719 1.00 86.88 83 GLY A O 1
ATOM 616 N N . GLU A 1 84 ? 22.228 4.492 -17.528 1.00 88.25 84 GLU A N 1
ATOM 617 C CA . GLU A 1 84 ? 23.567 5.100 -17.562 1.00 88.25 84 GLU A CA 1
ATOM 618 C C . GLU A 1 84 ? 24.523 4.364 -18.517 1.00 88.25 84 GLU A C 1
ATOM 620 O O . GLU A 1 84 ? 25.295 4.999 -19.233 1.00 88.25 84 GLU A O 1
ATOM 625 N N . GLU A 1 85 ? 24.449 3.029 -18.595 1.00 87.19 85 GLU A N 1
ATOM 626 C CA . GLU A 1 85 ? 25.233 2.247 -19.563 1.00 87.19 85 GLU A CA 1
ATOM 627 C C . GLU A 1 85 ? 24.844 2.553 -21.019 1.00 87.19 85 GLU A C 1
ATOM 629 O O . GLU A 1 85 ? 25.707 2.584 -21.902 1.00 87.19 85 GLU A O 1
ATOM 634 N N . LYS A 1 86 ? 23.553 2.796 -21.282 1.00 82.19 86 LYS A N 1
ATOM 635 C CA . LYS A 1 86 ? 23.051 3.153 -22.619 1.00 82.19 86 LYS A CA 1
ATOM 636 C C . LYS A 1 86 ? 23.332 4.605 -22.996 1.00 82.19 86 LYS A C 1
ATOM 638 O O . LYS A 1 86 ? 23.447 4.893 -24.183 1.00 82.19 86 LYS A O 1
ATOM 643 N N . GLU A 1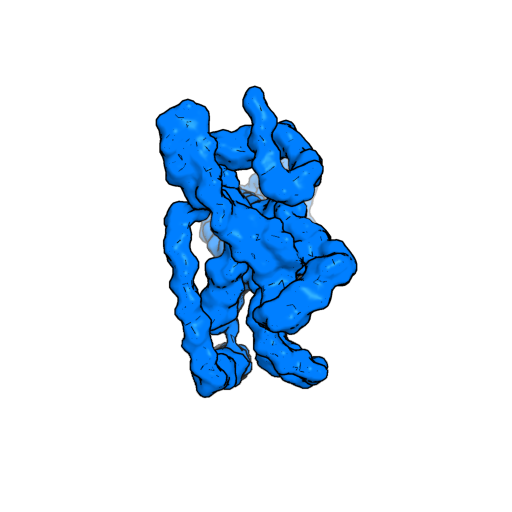 87 ? 23.481 5.492 -22.017 1.00 74.94 87 GLU A N 1
ATOM 644 C CA . GLU A 1 87 ? 23.896 6.889 -22.207 1.00 74.94 87 GLU A CA 1
ATOM 645 C C . GLU A 1 87 ? 25.395 7.053 -22.521 1.00 74.94 87 GLU A C 1
ATOM 647 O O . GLU A 1 87 ? 25.887 8.183 -22.570 1.00 74.94 87 GLU A O 1
ATOM 652 N N . GLY A 1 88 ? 26.130 5.955 -22.763 1.00 69.00 88 GLY A N 1
ATOM 653 C CA . GLY A 1 88 ? 27.527 5.978 -23.209 1.00 69.00 88 GLY A CA 1
ATOM 654 C C . GLY A 1 88 ? 27.784 7.027 -24.302 1.00 69.00 88 GLY A C 1
ATOM 655 O O . GLY A 1 88 ? 26.856 7.381 -25.024 1.00 69.00 88 GLY A O 1
ATOM 656 N N . PRO A 1 89 ? 29.026 7.540 -24.424 1.00 61.53 89 PRO A N 1
ATOM 657 C CA . PRO A 1 89 ? 29.358 8.845 -25.001 1.00 61.53 89 PRO A CA 1
ATOM 658 C C . PRO A 1 89 ? 28.830 8.999 -26.429 1.00 61.53 89 PRO A C 1
ATOM 660 O O . PRO A 1 89 ? 29.530 8.748 -27.409 1.00 61.53 89 PRO A O 1
ATOM 663 N N . HIS A 1 90 ? 27.573 9.411 -26.543 1.00 56.91 90 HIS A N 1
ATOM 664 C CA . HIS A 1 90 ? 26.975 9.815 -27.791 1.00 56.91 90 HIS A CA 1
ATOM 665 C C . HIS A 1 90 ? 27.619 11.154 -28.130 1.00 56.91 90 HIS A C 1
ATOM 667 O O . HIS A 1 90 ? 27.292 12.173 -27.528 1.00 56.91 90 HIS A O 1
ATOM 673 N N . GLU A 1 91 ? 28.599 11.111 -29.038 1.00 58.09 91 GLU A N 1
ATOM 674 C CA . GLU A 1 91 ? 29.241 12.272 -29.657 1.00 58.09 91 GLU A CA 1
ATOM 675 C C . GLU A 1 91 ? 28.178 13.290 -30.072 1.00 58.09 91 GLU A C 1
ATOM 677 O O . GLU A 1 91 ? 27.536 13.082 -31.095 1.00 58.09 91 GLU A O 1
ATOM 682 N N . ASP A 1 92 ? 27.972 14.336 -29.261 1.00 59.72 92 ASP A N 1
ATOM 683 C CA . ASP A 1 92 ? 27.383 15.661 -29.527 1.00 59.72 92 ASP A CA 1
ATOM 684 C C . ASP A 1 92 ? 26.424 15.802 -30.731 1.00 59.72 92 ASP A C 1
ATOM 686 O O . ASP A 1 92 ? 26.396 16.829 -31.417 1.00 59.72 92 ASP A O 1
ATOM 690 N N . THR A 1 93 ? 25.591 14.799 -31.011 1.00 55.69 93 THR A N 1
ATOM 691 C CA . THR A 1 93 ? 24.656 14.851 -32.130 1.00 55.69 93 THR A CA 1
ATOM 692 C C . THR A 1 93 ? 23.387 15.488 -31.593 1.00 55.69 93 THR A C 1
ATOM 694 O O . THR A 1 93 ? 22.532 14.840 -31.001 1.00 55.69 93 THR A O 1
ATOM 697 N N . HIS A 1 94 ? 23.360 16.813 -31.708 1.00 53.97 94 HIS A N 1
ATOM 698 C CA . HIS A 1 94 ? 22.303 17.736 -31.314 1.00 53.97 94 HIS A CA 1
ATOM 699 C C . HIS A 1 94 ? 20.896 17.131 -31.105 1.00 53.97 94 HIS A C 1
ATOM 701 O O . HIS A 1 94 ? 20.187 16.815 -32.053 1.00 53.97 94 HIS A O 1
ATOM 707 N N . GLY A 1 95 ? 20.450 17.142 -29.845 1.00 58.16 95 GLY A N 1
ATOM 708 C CA . GLY A 1 95 ? 19.144 17.682 -29.439 1.00 58.16 95 GLY A CA 1
ATOM 709 C C . GLY A 1 95 ? 17.889 16.821 -29.592 1.00 58.16 95 GLY A C 1
ATOM 710 O O . GLY A 1 95 ? 16.907 17.118 -28.914 1.00 58.16 95 GLY A O 1
ATOM 711 N N . ASP A 1 96 ? 17.893 15.764 -30.399 1.00 61.03 96 ASP A N 1
ATOM 712 C CA . ASP A 1 96 ? 16.698 14.934 -30.566 1.00 61.03 96 ASP A CA 1
ATOM 713 C C . ASP A 1 96 ? 16.726 13.733 -29.612 1.00 61.03 96 ASP A C 1
ATOM 715 O O . ASP A 1 96 ? 17.543 12.824 -29.744 1.00 61.03 96 ASP A O 1
ATOM 719 N N . CYS A 1 97 ? 15.779 13.685 -28.664 1.00 61.12 97 CYS A N 1
ATOM 720 C CA . CYS A 1 97 ? 15.542 12.554 -27.750 1.00 61.12 97 CYS A CA 1
ATOM 721 C C . CYS A 1 97 ? 15.015 11.288 -28.466 1.00 61.12 97 CYS A C 1
ATOM 723 O O . CYS A 1 97 ? 14.211 10.529 -27.914 1.00 61.12 97 CYS A O 1
ATOM 725 N N . VAL A 1 98 ? 15.424 11.053 -29.712 1.00 62.31 98 VAL A N 1
ATOM 726 C CA . VAL A 1 98 ? 15.064 9.881 -30.508 1.00 62.31 98 VAL A CA 1
ATOM 727 C C . VAL A 1 98 ? 16.307 9.018 -30.729 1.00 62.31 98 VAL A C 1
ATOM 729 O O . VAL A 1 98 ? 16.838 8.975 -31.836 1.00 62.31 98 VAL A O 1
ATOM 732 N N . PRO A 1 99 ? 16.796 8.301 -29.697 1.00 57.62 99 PRO A N 1
ATOM 733 C CA . PRO A 1 99 ? 17.783 7.265 -29.933 1.00 57.62 99 PRO A CA 1
ATOM 734 C C . PRO A 1 99 ? 17.112 6.125 -30.713 1.00 57.62 99 PRO A C 1
ATOM 736 O O . PRO A 1 99 ? 16.124 5.534 -30.261 1.00 57.62 99 PRO A O 1
ATOM 739 N N . GLY A 1 100 ? 17.643 5.834 -31.900 1.00 64.94 100 GLY A N 1
ATOM 740 C CA . GLY A 1 100 ? 17.393 4.596 -32.638 1.00 64.94 100 GLY A CA 1
ATOM 741 C C . GLY A 1 100 ? 16.227 4.592 -33.633 1.00 64.94 100 GLY A C 1
ATOM 742 O O . GLY A 1 100 ? 15.450 5.531 -33.769 1.00 64.94 100 GLY A O 1
ATOM 743 N N . SER A 1 101 ? 16.098 3.464 -34.334 1.00 78.38 101 SER A N 1
ATOM 744 C CA . SER A 1 101 ? 15.088 3.160 -35.364 1.00 78.38 101 SER A CA 1
ATOM 745 C C . SER A 1 101 ? 13.685 2.882 -34.800 1.00 78.38 101 SER A C 1
ATOM 747 O O . SER A 1 101 ? 12.860 2.222 -35.440 1.00 78.38 101 SER A O 1
ATOM 749 N N . THR A 1 102 ? 13.402 3.349 -33.583 1.00 82.44 102 THR A N 1
ATOM 750 C CA . THR A 1 102 ? 12.116 3.110 -32.928 1.00 82.44 102 THR A CA 1
ATOM 751 C C . THR A 1 102 ? 11.029 4.005 -33.492 1.00 82.44 102 THR A C 1
ATOM 753 O O . THR A 1 102 ? 11.242 5.160 -33.855 1.00 82.44 102 THR A O 1
ATOM 756 N N . SER A 1 103 ? 9.817 3.462 -33.564 1.00 89.94 103 SER A N 1
ATOM 757 C CA . SER A 1 103 ? 8.674 4.250 -34.011 1.00 89.94 103 SER A CA 1
ATOM 758 C C . SER A 1 103 ? 8.204 5.184 -32.888 1.00 89.94 103 SER A C 1
ATOM 760 O O . SER A 1 103 ? 7.742 4.730 -31.840 1.00 89.94 103 SER A O 1
ATOM 762 N N . SER A 1 104 ? 8.268 6.499 -33.121 1.00 90.31 104 SER A N 1
ATOM 763 C CA . SER A 1 104 ? 7.739 7.532 -32.216 1.00 90.31 104 SER A CA 1
ATOM 764 C C . SER A 1 104 ? 6.322 7.255 -31.685 1.00 90.31 104 SER A C 1
ATOM 766 O O . SER A 1 104 ? 6.109 7.444 -30.485 1.00 90.31 104 SER A O 1
ATOM 768 N N . PRO A 1 105 ? 5.344 6.779 -32.494 1.00 93.94 105 PRO A N 1
ATOM 769 C CA . PRO A 1 105 ? 4.014 6.472 -31.967 1.00 93.94 105 PRO A CA 1
ATOM 770 C C . PRO A 1 105 ? 4.022 5.327 -30.950 1.00 93.94 105 PRO A C 1
ATOM 772 O O . PRO A 1 105 ? 3.322 5.420 -29.945 1.00 93.94 105 PRO A O 1
ATOM 775 N N . LEU A 1 106 ? 4.823 4.276 -31.158 1.00 93.12 106 LEU A N 1
ATOM 776 C CA . LEU A 1 106 ? 4.915 3.170 -30.202 1.00 93.12 106 LEU A CA 1
ATOM 777 C C . LEU A 1 106 ? 5.506 3.649 -28.874 1.00 93.12 106 LEU A C 1
ATOM 779 O O . LEU A 1 106 ? 4.976 3.319 -27.818 1.00 93.12 106 LEU A O 1
ATOM 783 N N . ARG A 1 107 ? 6.554 4.482 -28.925 1.00 92.81 107 ARG A N 1
ATOM 784 C CA . ARG A 1 107 ? 7.180 5.060 -27.726 1.00 92.81 107 ARG A CA 1
ATOM 785 C C . ARG A 1 107 ? 6.192 5.895 -26.923 1.00 92.81 107 ARG A C 1
ATOM 787 O O . ARG A 1 107 ? 6.108 5.729 -25.709 1.00 92.81 107 ARG A O 1
ATOM 794 N N . LEU A 1 108 ? 5.403 6.728 -27.601 1.00 93.88 108 LEU A N 1
ATOM 795 C CA . LEU A 1 108 ? 4.352 7.513 -26.959 1.00 93.88 108 LEU A CA 1
ATOM 796 C C . LEU A 1 108 ? 3.289 6.616 -26.311 1.00 93.88 108 LEU A C 1
ATOM 798 O O . LEU A 1 108 ? 2.916 6.859 -25.169 1.00 93.88 108 LEU A O 1
ATOM 802 N N . VAL A 1 109 ? 2.823 5.571 -27.003 1.00 95.56 109 VAL A N 1
ATOM 803 C CA . VAL A 1 109 ? 1.821 4.638 -26.459 1.00 95.56 109 VAL A CA 1
ATOM 804 C C . VAL A 1 109 ? 2.360 3.906 -25.229 1.00 95.56 109 VAL A C 1
ATOM 806 O O . VAL A 1 109 ? 1.688 3.888 -24.200 1.00 95.56 109 VAL A O 1
ATOM 809 N N . CYS A 1 110 ? 3.573 3.351 -25.298 1.00 96.19 110 CYS A N 1
ATOM 810 C CA . CYS A 1 110 ? 4.214 2.676 -24.169 1.00 96.19 110 CYS A CA 1
ATOM 811 C C . CYS A 1 110 ? 4.381 3.612 -22.965 1.00 96.19 110 CYS A C 1
ATOM 813 O O . CYS A 1 110 ? 4.056 3.222 -21.844 1.00 96.19 110 CYS A O 1
ATOM 815 N N . LEU A 1 111 ? 4.820 4.853 -23.197 1.00 94.69 111 LEU A N 1
ATOM 816 C CA . LEU A 1 111 ? 4.970 5.853 -22.143 1.00 94.69 111 LEU A CA 1
ATOM 817 C C . LEU A 1 111 ? 3.619 6.241 -21.531 1.00 94.69 111 LEU A C 1
ATOM 819 O O . LEU A 1 111 ? 3.495 6.259 -20.312 1.00 94.69 111 LEU A O 1
ATOM 823 N N . VAL A 1 112 ? 2.592 6.508 -22.345 1.00 96.38 112 VAL A N 1
ATOM 824 C CA . VAL A 1 112 ? 1.247 6.857 -21.854 1.00 96.38 112 VAL A CA 1
ATOM 825 C C . VAL A 1 112 ? 0.661 5.724 -21.018 1.00 96.38 112 VAL A C 1
ATOM 827 O O . VAL A 1 112 ? 0.145 5.987 -19.936 1.00 96.38 112 VAL A O 1
ATOM 830 N N . VAL A 1 113 ? 0.763 4.473 -21.478 1.00 96.19 113 VAL A N 1
ATOM 831 C CA . VAL A 1 113 ? 0.275 3.308 -20.723 1.00 96.19 113 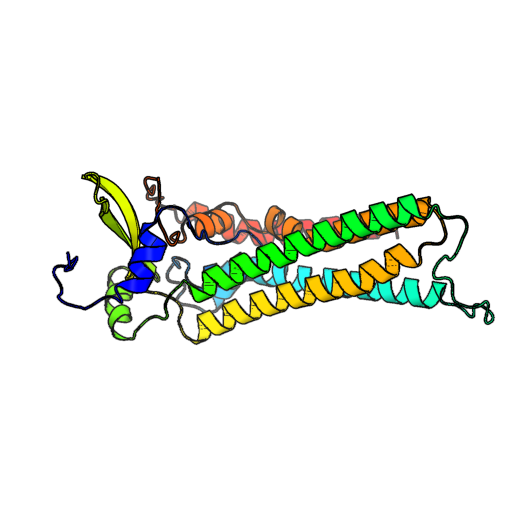VAL A CA 1
ATOM 832 C C . VAL A 1 113 ? 1.019 3.175 -19.396 1.00 96.19 113 VAL A C 1
ATOM 834 O O . VAL A 1 113 ? 0.379 3.004 -18.361 1.00 96.19 113 VAL A O 1
ATOM 837 N N . PHE A 1 114 ? 2.348 3.301 -19.402 1.00 96.06 114 PHE A N 1
ATOM 838 C CA . PHE A 1 114 ? 3.149 3.260 -18.181 1.00 96.06 114 PHE A CA 1
ATOM 839 C C . PHE A 1 114 ? 2.750 4.370 -17.196 1.00 96.06 114 PHE A C 1
ATOM 841 O O . PHE A 1 114 ? 2.455 4.084 -16.037 1.00 96.06 114 PHE A O 1
ATOM 848 N N . VAL A 1 115 ? 2.665 5.619 -17.661 1.00 96.31 115 VAL A N 1
ATOM 849 C CA . VAL A 1 115 ? 2.257 6.765 -16.836 1.00 96.31 115 VAL A CA 1
ATOM 850 C C . VAL A 1 115 ? 0.837 6.575 -16.300 1.00 96.31 115 VAL A C 1
ATOM 852 O O . VAL A 1 115 ? 0.594 6.860 -15.134 1.00 96.31 115 VAL A O 1
ATOM 855 N N . MET A 1 116 ? -0.100 6.058 -17.101 1.00 96.00 116 MET A N 1
ATOM 856 C CA . MET A 1 116 ? -1.463 5.763 -16.642 1.00 96.00 116 MET A CA 1
ATOM 857 C C . MET A 1 116 ? -1.485 4.749 -15.496 1.00 96.00 116 MET A C 1
ATOM 859 O O . MET A 1 116 ? -2.217 4.969 -14.533 1.00 96.00 116 MET A O 1
ATOM 863 N N . VAL A 1 117 ? -0.680 3.684 -15.578 1.00 95.56 117 VAL A N 1
ATOM 864 C CA . VAL A 1 117 ? -0.545 2.699 -14.491 1.00 95.56 117 VAL A CA 1
ATOM 865 C C . VAL A 1 117 ? 0.027 3.359 -13.232 1.00 95.56 117 VAL A C 1
ATOM 867 O O . VAL A 1 117 ? -0.542 3.220 -12.159 1.00 95.56 117 VAL A O 1
ATOM 870 N N . GLN A 1 118 ? 1.086 4.163 -13.345 1.00 95.62 118 GLN A N 1
ATOM 871 C CA . GLN A 1 118 ? 1.633 4.872 -12.176 1.00 95.62 118 GLN A CA 1
ATOM 872 C C . GLN A 1 118 ? 0.637 5.848 -11.550 1.00 95.62 118 GLN A C 1
ATOM 874 O O . GLN A 1 118 ? 0.540 5.967 -10.331 1.00 95.62 118 GLN A O 1
ATOM 879 N N . LEU A 1 119 ? -0.117 6.569 -12.381 1.00 95.25 119 LEU A N 1
ATOM 880 C CA . LEU A 1 119 ? -1.128 7.500 -11.898 1.00 95.25 119 LEU A CA 1
ATOM 881 C C . LEU A 1 119 ? -2.280 6.774 -11.195 1.00 95.25 119 LEU A C 1
ATOM 883 O O . LEU A 1 119 ? -2.847 7.354 -10.269 1.00 95.25 119 LEU A O 1
ATOM 887 N N . SER A 1 120 ? -2.623 5.537 -11.582 1.00 95.44 120 SER A N 1
ATOM 888 C CA . SER A 1 120 ? -3.593 4.745 -10.817 1.00 95.44 120 SER A CA 1
ATOM 889 C C . SER A 1 120 ? -3.063 4.344 -9.442 1.00 95.44 120 SER A C 1
ATOM 891 O O . SER A 1 120 ? -3.828 4.429 -8.483 1.00 95.44 120 SER A O 1
ATOM 893 N N . GLU A 1 121 ? -1.772 4.024 -9.316 1.00 95.12 121 GLU A N 1
ATOM 894 C CA . GLU A 1 121 ? -1.163 3.726 -8.009 1.00 95.12 121 GLU A CA 1
ATOM 895 C C . GLU A 1 121 ? -1.110 4.968 -7.110 1.00 95.12 121 GLU A C 1
ATOM 897 O O . GLU A 1 121 ? -1.569 4.949 -5.968 1.00 95.12 121 GLU A O 1
ATOM 902 N N . ILE A 1 122 ? -0.679 6.115 -7.650 1.00 94.62 12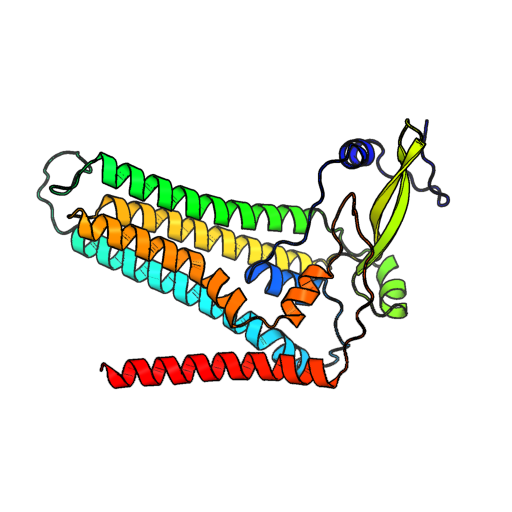2 ILE A N 1
ATOM 903 C CA . ILE A 1 122 ? -0.696 7.389 -6.912 1.00 94.62 122 ILE A CA 1
ATOM 904 C C . ILE A 1 122 ? -2.125 7.752 -6.489 1.00 94.62 122 ILE A C 1
ATOM 906 O O . ILE A 1 122 ? -2.337 8.233 -5.375 1.00 94.62 122 ILE A O 1
ATOM 910 N N . LYS A 1 123 ? -3.123 7.511 -7.349 1.00 95.50 123 LYS A N 1
ATOM 911 C CA . LYS A 1 123 ? -4.533 7.722 -7.001 1.00 95.50 123 LYS A CA 1
ATOM 912 C C . LYS A 1 123 ? -4.950 6.849 -5.813 1.00 95.50 123 LYS A C 1
ATOM 914 O O . LYS A 1 123 ? -5.597 7.371 -4.911 1.00 95.50 123 LYS A O 1
ATOM 919 N N . SER A 1 124 ? -4.556 5.575 -5.786 1.00 95.12 124 SER A N 1
ATOM 920 C CA . SER A 1 124 ? -4.809 4.670 -4.654 1.00 95.12 124 SER A CA 1
ATOM 921 C C . SER A 1 124 ? -4.192 5.204 -3.351 1.00 95.12 124 SER A C 1
ATOM 923 O O . SER A 1 124 ? -4.864 5.290 -2.319 1.00 95.12 124 SER A O 1
ATOM 925 N N . ALA A 1 125 ? -2.951 5.700 -3.406 1.00 95.88 125 ALA A N 1
ATOM 926 C CA . ALA A 1 125 ? -2.287 6.313 -2.253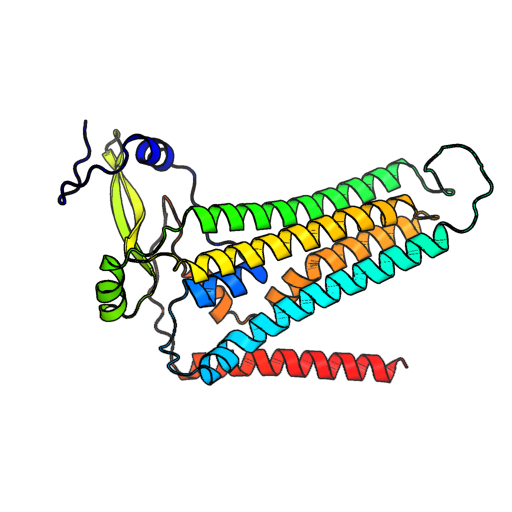 1.00 95.88 125 ALA A CA 1
ATOM 927 C C . ALA A 1 125 ? -2.982 7.604 -1.766 1.00 95.88 125 ALA A C 1
ATOM 929 O O . ALA A 1 125 ? -3.029 7.878 -0.563 1.00 95.88 125 ALA A O 1
ATOM 930 N N . LEU A 1 126 ? -3.563 8.397 -2.675 1.00 95.31 126 LEU A N 1
ATOM 931 C CA . LEU A 1 126 ? -4.362 9.578 -2.320 1.00 95.31 126 LEU A CA 1
ATOM 932 C C . LEU A 1 126 ? -5.707 9.200 -1.690 1.00 95.31 126 LEU A C 1
ATOM 934 O O . LEU A 1 126 ? -6.096 9.810 -0.697 1.00 95.31 126 LEU A O 1
ATOM 938 N N . GLU A 1 127 ? -6.385 8.169 -2.198 1.00 94.25 127 GLU A N 1
ATOM 939 C CA . GLU A 1 127 ? -7.594 7.618 -1.566 1.00 94.25 127 GLU A CA 1
ATOM 940 C C . GLU A 1 127 ? -7.288 7.125 -0.140 1.00 94.25 127 GLU A C 1
ATOM 942 O O . GLU A 1 127 ? -8.071 7.335 0.793 1.00 94.25 127 GLU A O 1
ATOM 947 N N . PHE A 1 128 ? -6.097 6.556 0.065 1.00 95.62 128 PHE A N 1
ATOM 948 C CA . PHE A 1 128 ? -5.607 6.199 1.391 1.00 95.62 128 PHE A CA 1
ATOM 949 C C . PHE A 1 128 ? -5.361 7.408 2.289 1.00 95.62 128 PHE A C 1
ATOM 951 O O . PHE A 1 128 ? -5.795 7.415 3.447 1.00 95.62 128 PHE A O 1
ATOM 958 N N . LEU A 1 129 ? -4.736 8.456 1.765 1.00 96.12 129 LEU A N 1
ATOM 959 C CA . LEU A 1 129 ? -4.538 9.703 2.494 1.00 96.12 129 LEU A CA 1
ATOM 960 C C . LEU A 1 129 ? -5.872 10.333 2.928 1.00 96.12 129 LEU A C 1
ATOM 962 O O . LEU A 1 129 ? -6.029 10.711 4.094 1.00 96.12 129 LEU A O 1
ATOM 966 N N . ASP A 1 130 ? -6.844 10.386 2.018 1.00 93.94 130 ASP A N 1
ATOM 967 C CA . ASP A 1 130 ? -8.189 10.903 2.273 1.00 93.94 130 ASP A CA 1
ATOM 968 C C . ASP A 1 130 ? -8.889 10.110 3.380 1.00 93.94 130 ASP A C 1
ATOM 970 O O . ASP A 1 130 ? -9.474 10.698 4.300 1.00 93.94 130 ASP A O 1
ATOM 974 N N . TYR A 1 131 ? -8.775 8.779 3.354 1.00 94.12 131 TYR A N 1
ATOM 975 C CA . TYR A 1 131 ? -9.294 7.924 4.418 1.00 94.12 131 TYR A CA 1
ATOM 976 C C . TYR A 1 131 ? -8.630 8.236 5.771 1.00 94.12 131 TYR A C 1
ATOM 978 O O . TYR A 1 131 ? -9.327 8.438 6.772 1.00 94.12 131 TYR A O 1
ATOM 986 N N . VAL A 1 132 ? -7.297 8.358 5.820 1.00 94.44 132 VAL A N 1
ATOM 987 C CA . VAL A 1 132 ? -6.553 8.672 7.057 1.00 94.44 132 VAL A CA 1
ATOM 988 C C . VAL A 1 132 ? -6.972 10.020 7.653 1.00 94.44 132 VAL A C 1
ATOM 990 O O . VAL A 1 132 ? -7.102 10.134 8.877 1.00 94.44 132 VAL A O 1
ATOM 993 N N . PHE A 1 133 ? -7.216 11.030 6.815 1.00 93.00 133 PHE A N 1
ATOM 994 C CA . PHE A 1 133 ? -7.696 12.337 7.268 1.00 93.00 133 PHE A CA 1
ATOM 995 C C . PHE A 1 133 ? -9.167 12.334 7.687 1.00 93.00 133 PHE A C 1
ATOM 997 O O . PHE A 1 133 ? -9.545 13.083 8.592 1.00 93.00 133 PHE A O 1
ATOM 1004 N N . CYS A 1 134 ? -9.994 11.482 7.081 1.00 89.50 134 CYS A N 1
ATOM 1005 C CA . CYS A 1 134 ? -11.403 11.366 7.442 1.00 89.50 134 CYS A CA 1
ATOM 1006 C C . CYS A 1 134 ? -11.628 10.689 8.797 1.00 89.50 134 CYS A C 1
ATOM 1008 O O . CYS A 1 134 ? -12.604 11.014 9.482 1.00 89.50 134 CYS A O 1
ATOM 1010 N N . VAL A 1 135 ? -10.747 9.774 9.203 1.00 90.19 135 VAL A N 1
ATOM 1011 C CA . VAL A 1 135 ? -10.835 9.113 10.510 1.00 90.19 135 VAL A CA 1
ATOM 1012 C C . VAL A 1 135 ? -10.386 10.084 11.616 1.00 90.19 135 VAL A C 1
ATOM 1014 O O . VAL A 1 135 ? -9.241 10.551 11.608 1.00 90.19 135 VAL A O 1
ATOM 1017 N N . PRO A 1 136 ? -11.240 10.386 12.614 1.00 90.56 136 PRO A N 1
ATOM 1018 C CA . PRO A 1 136 ? -10.917 11.342 13.672 1.00 90.56 136 PRO A CA 1
ATOM 1019 C C . PRO A 1 136 ? -9.794 10.841 14.592 1.00 90.56 136 PRO A C 1
ATOM 1021 O O . PRO A 1 136 ? -9.446 9.661 14.604 1.00 90.56 136 PRO A O 1
ATOM 1024 N N . SER A 1 137 ? -9.220 11.743 15.391 1.00 92.19 137 SER A N 1
ATOM 1025 C CA . SER A 1 137 ? -8.310 11.350 16.476 1.00 92.19 137 SER A CA 1
ATOM 1026 C C . SER A 1 137 ? -9.114 10.883 17.687 1.00 92.19 137 SER A C 1
ATOM 1028 O O . SER A 1 137 ? -10.159 11.462 17.976 1.00 92.19 137 SER A O 1
ATOM 1030 N N . VAL A 1 138 ? -8.614 9.898 18.437 1.00 90.06 138 VAL A N 1
ATOM 1031 C CA . VAL A 1 138 ? -9.257 9.432 19.679 1.00 90.06 138 VAL A CA 1
ATOM 1032 C C . VAL A 1 138 ? -9.132 10.509 20.764 1.00 90.06 138 VAL A C 1
ATOM 1034 O O . VAL A 1 138 ? -8.014 10.773 21.214 1.00 90.06 138 VAL A O 1
ATOM 1037 N N . PRO A 1 139 ? -10.235 11.109 21.248 1.00 90.69 139 PRO A N 1
ATOM 1038 C CA . PRO A 1 139 ? -10.186 11.920 22.455 1.00 90.69 139 PRO A CA 1
ATOM 1039 C C . PRO A 1 139 ? -10.030 11.013 23.683 1.00 90.69 139 PRO A C 1
ATOM 1041 O O . PRO A 1 139 ? -10.578 9.909 23.734 1.00 90.69 139 PRO A O 1
ATOM 1044 N N . SER A 1 140 ? -9.330 11.488 24.716 1.00 89.69 140 SER A N 1
ATOM 1045 C CA . SER A 1 140 ? -9.071 10.712 25.941 1.00 89.69 140 SER A CA 1
ATOM 1046 C C . SER A 1 140 ? -10.348 10.217 26.637 1.00 89.69 140 SER A C 1
ATOM 1048 O O . SER A 1 140 ? -10.326 9.183 27.299 1.00 89.69 140 SER A O 1
ATOM 1050 N N . SER A 1 141 ? -11.477 10.908 26.442 1.00 91.44 141 SER A N 1
ATOM 1051 C CA . SER A 1 141 ? -12.797 10.518 26.953 1.00 91.44 141 SER A CA 1
ATOM 1052 C C . SER A 1 141 ? -13.358 9.237 26.324 1.00 91.44 141 SER A C 1
ATOM 1054 O O . SER A 1 141 ? -14.156 8.554 26.961 1.00 91.44 141 SER A O 1
ATOM 1056 N N . HIS A 1 142 ? -12.952 8.873 25.101 1.00 89.00 142 HIS A N 1
ATOM 1057 C CA . HIS A 1 142 ? -13.444 7.669 24.417 1.00 89.00 142 HIS A CA 1
ATOM 1058 C C . HIS A 1 142 ? -12.702 6.397 24.850 1.00 89.00 142 HIS A C 1
ATOM 1060 O O . HIS A 1 142 ? -13.258 5.306 24.762 1.00 89.00 142 HIS A O 1
ATOM 1066 N N . VAL A 1 143 ? -11.472 6.516 25.360 1.00 88.06 143 VAL A N 1
ATOM 1067 C CA . VAL A 1 143 ? -10.629 5.383 25.785 1.00 88.06 143 VAL A CA 1
ATOM 1068 C C . VAL A 1 143 ? -11.326 4.409 26.754 1.00 88.06 143 VAL A C 1
ATOM 1070 O O . VAL A 1 143 ? -11.255 3.205 26.501 1.00 88.06 143 VAL A O 1
ATOM 1073 N N . PRO A 1 144 ? -12.015 4.846 27.832 1.00 88.88 144 PRO A N 1
ATOM 1074 C CA . PRO A 1 144 ? -12.706 3.913 28.726 1.00 88.88 144 PRO A CA 1
ATOM 1075 C C . PRO A 1 144 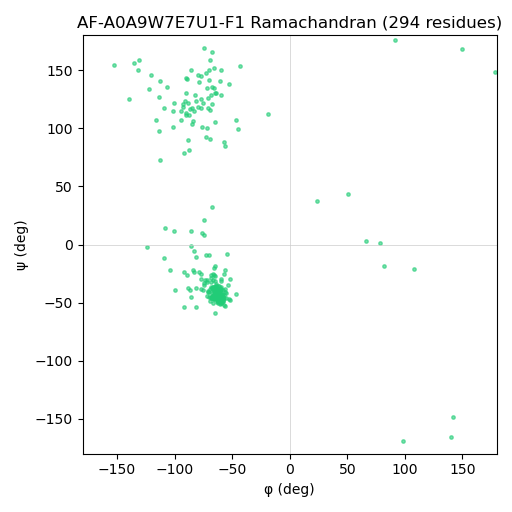? -13.852 3.158 28.036 1.00 88.88 144 PRO A C 1
ATOM 1077 O O . PRO A 1 144 ? -13.989 1.957 28.252 1.00 88.88 144 PRO A O 1
ATOM 1080 N N . ILE A 1 145 ? -14.615 3.818 27.155 1.00 88.31 145 ILE A N 1
ATOM 1081 C CA . ILE A 1 145 ? -15.726 3.206 26.400 1.00 88.31 145 ILE A CA 1
ATOM 1082 C C . ILE A 1 145 ? -15.189 2.122 25.458 1.00 88.31 145 ILE A C 1
ATOM 1084 O O . ILE A 1 145 ? -15.719 1.014 25.383 1.00 88.31 145 ILE A O 1
ATOM 1088 N N . LEU A 1 146 ? -14.096 2.434 24.762 1.00 86.31 146 LEU A N 1
ATOM 1089 C CA . LEU A 1 146 ? -13.409 1.519 23.853 1.00 86.31 146 LEU A CA 1
ATOM 1090 C C . LEU A 1 146 ? -12.837 0.305 24.595 1.00 86.31 146 LEU A C 1
ATOM 1092 O O . LEU A 1 146 ? -12.974 -0.826 24.129 1.00 86.31 146 LEU A O 1
ATOM 1096 N N . ARG A 1 147 ? -12.262 0.523 25.786 1.00 86.94 147 ARG A N 1
ATOM 1097 C CA . ARG A 1 147 ? -11.749 -0.548 26.651 1.00 86.94 147 ARG A CA 1
ATOM 1098 C C . ARG A 1 147 ? -12.870 -1.452 27.165 1.00 86.94 147 ARG A C 1
ATOM 1100 O O . ARG A 1 147 ? -12.705 -2.665 27.143 1.00 86.94 147 ARG A O 1
ATOM 1107 N N . GLU A 1 148 ? -14.004 -0.887 27.580 1.00 88.44 148 GLU A N 1
ATOM 1108 C CA . GLU A 1 148 ? -15.169 -1.657 28.037 1.00 88.44 148 GLU A CA 1
ATOM 1109 C C . GLU A 1 148 ? -15.743 -2.538 26.917 1.00 88.44 148 GLU A C 1
ATOM 1111 O O . GLU A 1 148 ? -16.079 -3.700 27.140 1.00 88.44 148 GLU A O 1
ATOM 1116 N N . LYS A 1 149 ? -15.834 -2.000 25.695 1.00 83.12 149 LYS A N 1
ATOM 1117 C CA . LYS A 1 149 ? -16.351 -2.729 24.526 1.00 83.12 149 LYS A CA 1
ATOM 1118 C C . LYS A 1 149 ? -15.308 -3.606 23.832 1.00 83.12 149 LYS A C 1
ATOM 1120 O O . LYS A 1 149 ? -15.673 -4.350 22.927 1.00 83.12 149 LYS A O 1
ATOM 1125 N N . ASN A 1 150 ? -14.046 -3.539 24.259 1.00 82.88 150 ASN A N 1
ATOM 1126 C CA . ASN A 1 150 ? -12.907 -4.225 23.654 1.00 82.88 150 ASN A CA 1
ATOM 1127 C C . ASN A 1 150 ? -12.803 -3.992 22.131 1.00 82.88 150 ASN A C 1
ATOM 1129 O O . ASN A 1 150 ? -12.581 -4.922 21.357 1.00 82.88 150 ASN A O 1
ATOM 1133 N N . VAL A 1 151 ? -12.994 -2.741 21.701 1.00 82.19 151 VAL A N 1
ATOM 1134 C CA . VAL A 1 151 ? -12.869 -2.304 20.300 1.00 82.19 151 VAL A CA 1
ATOM 1135 C C . VAL A 1 151 ? -12.018 -1.041 20.231 1.00 82.19 151 VAL A C 1
ATOM 1137 O O . VAL A 1 151 ? -12.027 -0.243 21.161 1.00 82.19 151 VAL A O 1
ATOM 1140 N N . LYS A 1 152 ? -11.289 -0.830 19.131 1.00 79.44 152 LYS A N 1
ATOM 1141 C CA . LYS A 1 152 ? -10.529 0.416 18.905 1.00 79.44 152 LYS A CA 1
ATOM 1142 C C . LYS A 1 152 ? -11.339 1.501 18.205 1.00 79.44 152 LYS A C 1
ATOM 1144 O O . LYS A 1 152 ? -11.074 2.690 18.373 1.00 79.44 152 LYS A O 1
ATOM 1149 N N . LEU A 1 153 ? -12.329 1.074 17.435 1.00 84.50 153 LEU A N 1
ATOM 1150 C CA . LEU A 1 153 ? -13.173 1.927 16.627 1.00 84.50 153 LEU A CA 1
ATOM 1151 C C . LEU A 1 153 ? -14.602 1.409 16.735 1.00 84.50 153 LEU A C 1
ATOM 1153 O O . LEU A 1 153 ? -14.862 0.228 16.519 1.00 84.50 153 LEU A O 1
ATOM 1157 N N . LEU A 1 154 ? -15.512 2.290 17.128 1.00 83.50 154 LEU A N 1
ATOM 1158 C CA . LEU A 1 154 ? -16.930 2.004 17.251 1.00 83.50 154 LEU A CA 1
ATOM 1159 C C . LEU A 1 154 ? -17.676 2.881 16.251 1.00 83.50 154 LEU A C 1
ATOM 1161 O O . LEU A 1 154 ? -17.819 4.090 16.455 1.00 83.50 154 LEU A O 1
ATOM 1165 N N . ALA A 1 155 ? -18.164 2.260 15.185 1.00 84.50 155 ALA A N 1
ATOM 1166 C CA . ALA A 1 155 ? -19.101 2.883 14.268 1.00 84.50 155 ALA A CA 1
ATOM 1167 C C . ALA A 1 155 ? -20.542 2.632 14.730 1.00 84.50 155 ALA A C 1
ATOM 1169 O O . ALA A 1 155 ? -20.876 1.564 15.252 1.00 84.50 155 ALA A O 1
ATOM 1170 N N . VAL A 1 156 ? -21.399 3.636 14.567 1.00 81.75 156 VAL A N 1
ATOM 1171 C CA . VAL A 1 156 ? -22.838 3.550 14.816 1.00 81.75 156 VAL A CA 1
ATOM 1172 C C . VAL A 1 156 ? -23.572 3.907 13.536 1.00 81.75 156 VAL A C 1
ATOM 1174 O O . VAL A 1 156 ? -23.281 4.903 12.875 1.00 81.75 156 VAL A O 1
ATOM 1177 N N . LYS A 1 157 ? -24.565 3.080 13.214 1.00 80.81 157 LYS A N 1
ATOM 1178 C CA . LYS A 1 157 ? -25.487 3.307 12.107 1.00 80.81 157 LYS A CA 1
ATOM 1179 C C . LYS A 1 157 ? -26.631 4.179 12.603 1.00 80.81 157 LYS A C 1
ATOM 1181 O O . LYS A 1 157 ? -27.386 3.772 13.484 1.00 80.81 157 LYS A O 1
ATOM 1186 N N . THR A 1 158 ? -26.749 5.374 12.042 1.00 81.75 158 THR A N 1
ATOM 1187 C CA . THR A 1 158 ? -27.848 6.302 12.318 1.00 81.75 158 THR A CA 1
ATOM 1188 C C . THR A 1 158 ? -28.800 6.344 11.131 1.00 81.75 158 THR A C 1
ATOM 1190 O O . THR A 1 158 ? -28.372 6.369 9.978 1.00 81.75 158 THR A O 1
ATOM 1193 N N . LEU A 1 159 ? -30.104 6.304 11.408 1.00 82.44 159 LEU A N 1
ATOM 1194 C CA . LEU A 1 159 ? -31.136 6.503 10.394 1.00 82.44 159 LEU A CA 1
ATOM 1195 C C . LEU A 1 159 ? -31.364 8.004 10.234 1.00 82.44 159 LEU A C 1
ATOM 1197 O O . LEU A 1 159 ? -31.776 8.674 11.181 1.00 82.44 159 LEU A O 1
ATOM 1201 N N . VAL A 1 160 ? -31.090 8.526 9.044 1.00 83.25 160 VAL A N 1
ATOM 1202 C CA . VAL A 1 160 ? -31.305 9.929 8.689 1.00 83.25 160 VAL A CA 1
ATOM 1203 C C . VAL A 1 160 ? -32.403 9.981 7.633 1.00 83.25 160 VAL A C 1
ATOM 1205 O O . VAL A 1 160 ? -32.322 9.290 6.622 1.00 83.25 160 VAL A O 1
ATOM 1208 N N . LYS A 1 161 ? -33.444 10.786 7.867 1.00 83.00 161 LYS A N 1
ATOM 1209 C CA . LYS A 1 161 ? -34.489 11.051 6.868 1.00 83.00 161 LYS A CA 1
ATOM 1210 C C . LYS A 1 161 ? -34.094 12.258 6.030 1.00 83.00 161 LYS A C 1
ATOM 1212 O O . LYS A 1 161 ? -33.739 13.292 6.591 1.00 83.00 161 LYS A O 1
ATOM 1217 N N . ASN A 1 162 ? -34.159 12.126 4.710 1.00 85.19 162 ASN A N 1
ATOM 1218 C CA . ASN A 1 162 ? -34.000 13.249 3.786 1.00 85.19 162 ASN A CA 1
ATOM 1219 C C . ASN A 1 162 ? -35.261 14.139 3.792 1.00 85.19 162 ASN A C 1
ATOM 1221 O O . ASN A 1 162 ? -36.313 13.727 4.281 1.00 85.19 162 ASN A O 1
ATOM 1225 N N . ASP A 1 163 ? -35.188 15.322 3.180 1.00 86.06 163 ASP A N 1
ATOM 1226 C CA . ASP A 1 163 ? -36.306 16.262 3.000 1.00 86.06 163 ASP A CA 1
ATOM 1227 C C . ASP A 1 163 ? -37.510 15.621 2.277 1.00 86.06 163 ASP A C 1
ATOM 1229 O O . ASP A 1 163 ? -38.646 16.061 2.429 1.00 86.06 163 ASP A O 1
ATOM 1233 N N . LYS A 1 164 ? -37.271 14.539 1.520 1.00 87.00 164 LYS A N 1
ATOM 1234 C CA . LYS A 1 164 ? -38.293 13.727 0.836 1.00 87.00 164 LYS A CA 1
ATOM 1235 C C . LYS A 1 164 ? -38.918 12.623 1.704 1.00 87.00 164 LYS A C 1
ATOM 1237 O O . LYS A 1 164 ? -39.763 11.879 1.220 1.00 87.00 164 LYS A O 1
ATOM 1242 N N . GLY A 1 165 ? -38.486 12.469 2.955 1.00 86.19 165 GLY A N 1
ATOM 1243 C CA . GLY A 1 165 ? -38.924 11.392 3.851 1.00 86.19 165 GLY A CA 1
ATOM 1244 C C . GLY A 1 165 ? -38.262 10.030 3.602 1.00 86.19 165 GLY A C 1
ATOM 1245 O O . GLY A 1 165 ? -38.568 9.079 4.316 1.00 86.19 165 GLY A O 1
ATOM 1246 N N . GLU A 1 166 ? -37.346 9.932 2.636 1.00 85.56 166 GLU A N 1
ATOM 1247 C CA . GLU A 1 166 ? -36.548 8.729 2.374 1.00 85.56 166 GLU A CA 1
ATOM 1248 C C . GLU A 1 166 ? -35.557 8.484 3.525 1.00 85.56 166 GLU A C 1
ATOM 1250 O O . GLU A 1 166 ? -34.835 9.396 3.938 1.00 85.56 166 GLU A O 1
ATOM 1255 N N . GLU A 1 167 ? -35.543 7.262 4.064 1.00 82.56 167 GLU A N 1
ATOM 1256 C CA . GLU A 1 167 ? -34.657 6.848 5.157 1.00 82.56 167 GLU A CA 1
ATOM 1257 C C . GLU A 1 167 ? -33.327 6.323 4.613 1.00 82.56 167 GLU A C 1
ATOM 1259 O O . GLU A 1 167 ? -33.281 5.328 3.891 1.00 82.56 167 GLU A O 1
ATOM 1264 N N . PHE A 1 168 ? -32.232 6.955 5.027 1.00 79.31 168 PHE A N 1
ATOM 1265 C CA . PHE A 1 168 ? -30.873 6.540 4.710 1.00 79.31 168 PHE A CA 1
ATOM 1266 C C . PHE A 1 168 ? -30.151 6.071 5.970 1.00 79.31 168 PHE A C 1
ATOM 1268 O O . PHE A 1 168 ? -30.287 6.658 7.046 1.00 79.31 168 PHE A O 1
ATOM 1275 N N . ARG A 1 169 ? -29.354 5.008 5.842 1.00 76.94 169 ARG A N 1
ATOM 1276 C CA . ARG A 1 169 ? -28.443 4.562 6.899 1.00 76.94 169 ARG A CA 1
ATOM 1277 C C . ARG A 1 169 ? -27.103 5.254 6.697 1.00 76.94 169 ARG A C 1
ATOM 1279 O O . ARG A 1 169 ? -26.404 4.982 5.727 1.00 76.94 169 ARG A O 1
ATOM 1286 N N . VAL A 1 170 ? -26.764 6.150 7.612 1.00 77.25 170 VAL A N 1
ATOM 1287 C CA . VAL A 1 170 ? -25.453 6.799 7.657 1.00 77.25 170 VAL A CA 1
ATOM 1288 C C . VAL A 1 170 ? -24.627 6.101 8.723 1.00 77.25 170 VAL A C 1
ATOM 1290 O O . VAL A 1 170 ? -25.041 6.032 9.886 1.00 77.25 170 VAL A O 1
ATOM 1293 N N . GLU A 1 171 ? -23.477 5.568 8.330 1.00 76.81 171 GLU A N 1
ATOM 1294 C CA . GLU A 1 171 ? -22.507 5.010 9.264 1.00 76.81 171 GLU A CA 1
ATOM 1295 C C . GLU A 1 171 ? -21.534 6.116 9.671 1.00 76.81 171 GLU A C 1
ATOM 1297 O O . GLU A 1 171 ? -20.947 6.805 8.838 1.00 76.81 171 GLU A O 1
ATOM 1302 N N . GLY A 1 172 ? -21.433 6.352 10.977 1.00 75.75 172 GLY A N 1
ATOM 1303 C CA . GLY A 1 172 ? -20.557 7.371 11.538 1.00 75.75 172 GLY A CA 1
ATOM 1304 C C . GLY A 1 172 ? -19.802 6.843 12.746 1.00 75.75 172 GLY A C 1
ATOM 1305 O O . GLY A 1 172 ? -20.241 5.916 13.424 1.00 75.75 172 GLY A O 1
ATOM 1306 N N . PHE A 1 173 ? -18.660 7.452 13.044 1.00 80.44 173 PHE A N 1
ATOM 1307 C CA . PHE A 1 173 ? -17.881 7.110 14.230 1.00 80.44 173 PHE A CA 1
ATOM 1308 C C . PHE A 1 173 ? -18.597 7.592 15.493 1.00 80.44 173 PHE A C 1
ATOM 1310 O O . PHE A 1 173 ? -18.772 8.793 15.690 1.00 80.44 173 PHE A O 1
ATOM 1317 N N . ALA A 1 174 ? -18.987 6.664 16.365 1.00 80.81 174 ALA A N 1
ATOM 1318 C CA . ALA A 1 174 ? -19.525 7.000 17.680 1.00 80.81 174 ALA A CA 1
ATOM 1319 C C . ALA A 1 174 ? -18.423 7.178 18.723 1.00 80.81 174 ALA A C 1
ATOM 1321 O O . ALA A 1 174 ? -18.504 8.070 19.561 1.00 80.81 174 ALA A O 1
ATOM 1322 N N . ALA A 1 175 ? -17.392 6.332 18.672 1.00 82.94 175 ALA A N 1
ATOM 1323 C CA . ALA A 1 175 ? -16.216 6.432 19.524 1.00 82.94 175 ALA A CA 1
ATOM 1324 C C . ALA A 1 175 ? -14.997 5.814 18.823 1.00 82.94 175 ALA A C 1
ATOM 1326 O O . ALA A 1 175 ? -15.138 4.928 17.985 1.00 82.94 175 ALA A O 1
ATOM 1327 N N . GLY A 1 176 ? -13.792 6.249 19.187 1.00 86.19 176 GLY A N 1
ATOM 1328 C CA . GLY A 1 176 ? -12.549 5.775 18.565 1.00 86.19 176 GLY A CA 1
ATOM 1329 C C . GLY A 1 176 ? -11.990 6.701 17.494 1.00 86.19 176 GLY A C 1
ATOM 1330 O O . GLY A 1 176 ? -12.373 7.867 17.405 1.00 86.19 176 GLY A O 1
ATOM 1331 N N . GLY A 1 177 ? -11.006 6.185 16.765 1.00 89.25 177 GLY A N 1
ATOM 1332 C CA . GLY A 1 177 ? -10.205 6.932 15.804 1.00 89.25 177 GLY A CA 1
ATOM 1333 C C . GLY A 1 177 ? -8.731 6.532 15.851 1.00 89.25 177 GLY A C 1
ATOM 1334 O O . GLY A 1 177 ? -8.357 5.541 16.482 1.00 89.25 177 GLY A O 1
ATOM 1335 N N . PHE A 1 178 ? -7.876 7.343 15.238 1.00 92.50 178 PHE A N 1
ATOM 1336 C CA . PHE A 1 178 ? -6.431 7.188 15.360 1.00 92.50 178 PHE A CA 1
ATOM 1337 C C . PHE A 1 178 ? -5.909 7.748 16.686 1.00 92.50 178 PHE A C 1
ATOM 1339 O O . PHE A 1 178 ? -6.282 8.840 17.122 1.00 92.50 178 PHE A O 1
ATOM 1346 N N . THR A 1 179 ? -4.966 7.045 17.308 1.00 92.25 179 THR A N 1
ATOM 1347 C CA . THR A 1 179 ? -4.041 7.693 18.248 1.00 92.25 179 THR A CA 1
ATOM 1348 C C . THR A 1 179 ? -3.094 8.612 17.468 1.00 92.25 179 THR A C 1
ATOM 1350 O O . THR A 1 179 ? -2.892 8.411 16.272 1.00 92.25 179 THR A O 1
ATOM 1353 N N . GLN A 1 180 ? -2.476 9.608 18.114 1.00 92.38 180 GLN A N 1
ATOM 1354 C CA . GLN A 1 180 ? -1.515 10.491 17.427 1.00 92.38 180 GLN A CA 1
ATOM 1355 C C .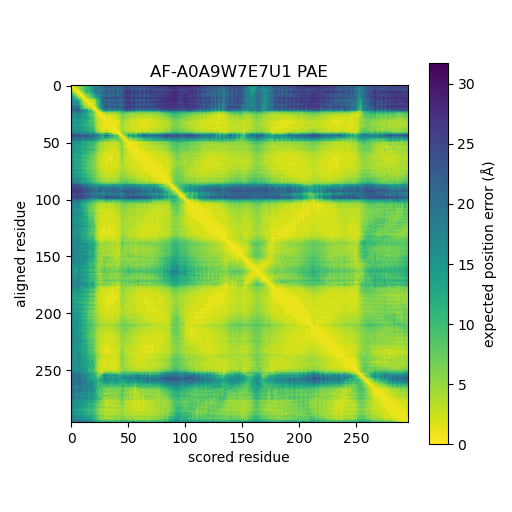 GLN A 1 180 ? -0.387 9.692 16.758 1.00 92.38 180 GLN A C 1
ATOM 1357 O O . GLN A 1 180 ? -0.104 9.891 15.580 1.00 92.38 180 GLN A O 1
ATOM 1362 N N . LEU A 1 181 ? 0.188 8.728 17.486 1.00 93.38 181 LEU A N 1
ATOM 1363 C CA . LEU A 1 181 ? 1.232 7.852 16.958 1.00 93.38 181 LEU A CA 1
ATOM 1364 C C . LEU A 1 181 ? 0.713 6.959 15.822 1.00 93.38 181 LEU A C 1
ATOM 1366 O O . LEU A 1 181 ? 1.392 6.801 14.816 1.00 93.38 181 LEU A O 1
ATOM 1370 N N . GLY A 1 182 ? -0.504 6.420 15.950 1.00 93.75 182 GLY A N 1
ATOM 1371 C CA . GLY A 1 182 ? -1.121 5.611 14.899 1.00 93.75 182 GLY A CA 1
ATOM 1372 C C . GLY A 1 182 ? -1.396 6.404 13.620 1.00 93.75 182 GLY A C 1
ATOM 1373 O O . GLY A 1 182 ? -1.206 5.880 12.528 1.00 93.75 182 GLY A O 1
ATOM 1374 N N . ARG A 1 183 ? -1.776 7.682 13.734 1.00 95.44 183 ARG A N 1
ATOM 1375 C CA . ARG A 1 183 ? -1.942 8.558 12.569 1.00 95.44 183 ARG A CA 1
ATOM 1376 C C . ARG A 1 183 ? -0.604 8.860 11.903 1.00 95.44 183 ARG A C 1
ATOM 1378 O O . ARG A 1 183 ? -0.517 8.766 10.687 1.00 95.44 183 ARG A O 1
ATOM 1385 N N . ILE A 1 184 ? 0.429 9.194 12.682 1.00 96.88 184 ILE A N 1
ATOM 1386 C CA . ILE A 1 184 ? 1.785 9.413 12.150 1.00 96.88 184 ILE A CA 1
ATOM 1387 C C . ILE A 1 184 ? 2.277 8.151 11.433 1.00 96.88 184 ILE A C 1
ATOM 1389 O O . ILE A 1 184 ? 2.814 8.248 10.338 1.00 96.88 184 ILE A O 1
ATOM 1393 N N . TRP A 1 185 ? 2.034 6.973 12.010 1.00 96.38 185 TRP A N 1
ATOM 1394 C CA . TRP A 1 185 ? 2.355 5.689 11.388 1.00 96.38 185 TRP A CA 1
ATOM 1395 C C . TRP A 1 185 ? 1.631 5.478 10.055 1.00 96.38 185 TRP A C 1
ATOM 1397 O O . TRP A 1 185 ? 2.257 5.087 9.075 1.00 96.38 185 TRP A O 1
ATOM 1407 N N . ALA A 1 186 ? 0.328 5.762 9.989 1.00 96.75 186 ALA A N 1
ATOM 1408 C CA . ALA A 1 186 ? -0.422 5.636 8.744 1.00 96.75 186 ALA A CA 1
ATOM 1409 C C . ALA A 1 186 ? 0.067 6.623 7.672 1.00 96.75 186 ALA A C 1
ATOM 1411 O O . ALA A 1 186 ? 0.312 6.220 6.540 1.00 96.75 186 ALA A O 1
ATOM 1412 N N . LEU A 1 187 ? 0.291 7.887 8.046 1.00 97.56 187 LEU A N 1
ATOM 1413 C CA . LEU A 1 187 ? 0.838 8.912 7.152 1.00 97.56 187 LEU A CA 1
ATOM 1414 C C . LEU A 1 187 ? 2.249 8.568 6.662 1.00 97.56 187 LEU A C 1
ATOM 1416 O O . LEU A 1 187 ? 2.582 8.857 5.519 1.00 97.56 187 LEU A O 1
ATOM 1420 N N . PHE A 1 188 ? 3.068 7.936 7.505 1.00 97.94 188 PHE A N 1
ATOM 1421 C CA . PHE A 1 188 ? 4.384 7.447 7.110 1.00 97.94 188 PHE A CA 1
ATOM 1422 C C . PHE A 1 188 ? 4.279 6.420 5.976 1.00 97.94 188 PHE A C 1
ATOM 1424 O O . PHE A 1 188 ? 4.995 6.543 4.989 1.00 97.94 188 PHE A O 1
ATOM 1431 N N . TRP A 1 189 ? 3.362 5.453 6.070 1.00 97.81 189 TRP A N 1
ATOM 1432 C CA . TRP A 1 189 ? 3.173 4.463 5.006 1.00 97.81 189 TRP A CA 1
ATOM 1433 C C . TRP A 1 189 ? 2.582 5.054 3.727 1.00 97.81 189 TRP A C 1
ATOM 1435 O O . TRP A 1 189 ? 3.038 4.679 2.654 1.00 97.81 189 TRP A O 1
ATOM 1445 N N . VAL A 1 190 ? 1.657 6.018 3.824 1.00 97.38 190 VAL A N 1
ATOM 1446 C CA . VAL A 1 190 ? 1.205 6.792 2.650 1.00 97.38 190 VAL A CA 1
ATOM 1447 C C . VAL A 1 190 ? 2.393 7.483 1.977 1.00 97.38 190 VAL A C 1
ATOM 1449 O O . VAL A 1 190 ? 2.531 7.447 0.759 1.00 97.38 190 VAL A O 1
ATOM 1452 N N . LEU A 1 191 ? 3.268 8.120 2.763 1.00 97.81 191 LEU A N 1
ATOM 1453 C CA . LEU A 1 191 ? 4.431 8.821 2.226 1.00 97.81 191 LEU A CA 1
ATOM 1454 C C . LEU A 1 191 ? 5.398 7.859 1.528 1.00 97.81 191 LEU A C 1
ATOM 1456 O O . LEU A 1 191 ? 5.880 8.180 0.447 1.00 97.81 191 LEU A O 1
ATOM 1460 N N . VAL A 1 192 ? 5.673 6.698 2.128 1.00 97.56 192 VAL A N 1
ATOM 1461 C CA . VAL A 1 192 ? 6.513 5.657 1.513 1.00 97.56 192 VAL A CA 1
ATOM 1462 C C . VAL A 1 192 ? 5.934 5.228 0.167 1.00 97.56 192 VAL A C 1
ATOM 1464 O O . VAL A 1 192 ? 6.662 5.226 -0.821 1.00 97.56 192 VAL A O 1
ATOM 1467 N N . ASP A 1 193 ? 4.637 4.938 0.120 1.00 96.69 193 ASP A N 1
ATOM 1468 C CA . ASP A 1 193 ? 3.927 4.511 -1.086 1.00 96.69 193 ASP A CA 1
ATOM 1469 C C . ASP A 1 193 ? 4.021 5.557 -2.217 1.00 96.69 193 ASP A C 1
ATOM 1471 O O . ASP A 1 193 ? 4.473 5.270 -3.328 1.00 96.69 193 ASP A O 1
ATOM 1475 N N . VAL A 1 194 ? 3.726 6.825 -1.905 1.00 96.56 194 VAL A N 1
ATOM 1476 C CA . VAL A 1 194 ? 3.836 7.936 -2.867 1.00 96.56 194 VAL A CA 1
ATOM 1477 C C . VAL A 1 194 ? 5.274 8.124 -3.354 1.00 96.56 194 VAL A C 1
ATOM 1479 O O . VAL A 1 194 ? 5.492 8.342 -4.545 1.00 96.56 194 VAL A O 1
ATOM 1482 N N . VAL A 1 195 ? 6.264 8.056 -2.458 1.00 97.44 195 VAL A N 1
ATOM 1483 C CA . VAL A 1 195 ? 7.678 8.242 -2.820 1.00 97.44 195 VAL A CA 1
ATOM 1484 C C . VAL A 1 195 ? 8.162 7.116 -3.728 1.00 97.44 195 VAL A C 1
ATOM 1486 O O . VAL A 1 195 ? 8.822 7.400 -4.726 1.00 97.44 195 VAL A O 1
ATOM 1489 N N . VAL A 1 196 ? 7.825 5.860 -3.426 1.00 96.81 196 VAL A N 1
ATOM 1490 C CA . VAL A 1 196 ? 8.217 4.717 -4.261 1.00 96.81 196 VAL A CA 1
ATOM 1491 C C . VAL A 1 196 ? 7.594 4.830 -5.651 1.00 96.81 196 VAL A C 1
ATOM 1493 O O . VAL A 1 196 ? 8.323 4.755 -6.641 1.00 96.81 196 VAL A O 1
ATOM 1496 N N . ASN A 1 197 ? 6.292 5.113 -5.743 1.00 96.19 197 ASN A N 1
ATOM 1497 C CA . ASN A 1 197 ? 5.612 5.295 -7.028 1.00 96.19 197 ASN A CA 1
ATOM 1498 C C . ASN A 1 197 ? 6.161 6.492 -7.823 1.00 96.19 197 ASN A C 1
ATOM 1500 O O . ASN A 1 197 ? 6.370 6.397 -9.031 1.00 96.19 197 ASN A O 1
ATOM 1504 N N . ALA A 1 198 ? 6.481 7.610 -7.165 1.00 96.31 198 ALA A N 1
ATOM 1505 C CA . ALA A 1 198 ? 7.091 8.766 -7.826 1.00 96.31 198 ALA A CA 1
ATOM 1506 C C . ALA A 1 198 ? 8.492 8.455 -8.381 1.00 96.31 198 ALA A C 1
ATOM 1508 O O . ALA A 1 198 ? 8.836 8.885 -9.485 1.00 96.31 198 ALA A O 1
ATOM 1509 N N . VAL A 1 199 ? 9.294 7.692 -7.634 1.00 96.50 199 VAL A N 1
ATOM 1510 C CA . VAL A 1 199 ? 10.624 7.239 -8.059 1.00 96.50 199 VAL A CA 1
ATOM 1511 C C . VAL A 1 199 ? 10.509 6.282 -9.251 1.00 96.50 199 VAL A C 1
ATOM 1513 O O . VAL A 1 199 ? 11.186 6.495 -10.258 1.00 96.50 199 VAL A O 1
ATOM 1516 N N . VAL A 1 200 ? 9.611 5.291 -9.199 1.00 96.75 200 VAL A N 1
ATOM 1517 C CA . VAL A 1 200 ? 9.352 4.381 -10.330 1.00 96.75 200 VAL A CA 1
ATOM 1518 C C . VAL A 1 200 ? 8.885 5.162 -11.558 1.00 96.75 200 VAL A C 1
ATOM 1520 O O . VAL A 1 200 ? 9.416 4.945 -12.644 1.00 96.75 200 VAL A O 1
ATOM 1523 N N . LEU A 1 201 ? 7.955 6.110 -11.405 1.00 97.00 201 LEU A N 1
ATOM 1524 C CA . LEU A 1 201 ? 7.470 6.958 -12.496 1.00 97.00 201 LEU A CA 1
ATOM 1525 C C . LEU A 1 201 ? 8.603 7.757 -13.156 1.00 97.00 201 LEU A C 1
ATOM 1527 O O . LEU A 1 201 ? 8.678 7.802 -14.385 1.00 97.00 201 LEU A O 1
ATOM 1531 N N . MET A 1 202 ? 9.488 8.368 -12.365 1.00 96.06 202 MET A N 1
ATOM 1532 C CA . MET A 1 202 ? 10.592 9.185 -12.875 1.00 96.06 202 MET A CA 1
ATOM 1533 C C . MET A 1 202 ? 11.600 8.345 -13.669 1.00 96.06 202 MET A C 1
ATOM 1535 O O . MET A 1 202 ? 11.797 8.585 -14.862 1.00 96.06 202 MET A O 1
ATOM 1539 N N . TYR A 1 203 ? 12.196 7.331 -13.038 1.00 95.69 203 TYR A N 1
ATOM 1540 C CA . TYR A 1 203 ? 13.226 6.504 -13.677 1.00 95.69 203 TYR A CA 1
ATOM 1541 C C . TYR A 1 203 ? 12.647 5.575 -14.746 1.00 95.69 203 TYR A C 1
ATOM 1543 O O . TYR A 1 203 ? 13.284 5.328 -15.767 1.00 95.69 203 TYR A O 1
ATOM 1551 N N . GLY A 1 204 ? 11.413 5.106 -14.571 1.00 95.56 204 GLY A N 1
ATOM 1552 C CA . GLY A 1 204 ? 10.727 4.300 -15.574 1.00 95.56 204 GLY A CA 1
ATOM 1553 C C . GLY A 1 204 ? 10.401 5.081 -16.842 1.00 95.56 204 GLY A C 1
ATOM 1554 O O . GLY A 1 204 ? 10.558 4.553 -17.941 1.00 95.56 204 GLY A O 1
ATOM 1555 N N . SER A 1 205 ? 10.036 6.362 -16.726 1.00 95.56 205 SER A N 1
ATOM 1556 C CA . SER A 1 205 ? 9.805 7.208 -17.905 1.00 95.56 205 SER A CA 1
ATOM 1557 C C . SER A 1 205 ? 11.085 7.379 -18.721 1.00 95.56 205 SER A C 1
ATOM 1559 O O . SER A 1 205 ? 11.060 7.223 -19.941 1.00 95.56 205 SER A O 1
ATOM 1561 N N . ILE A 1 206 ? 12.210 7.630 -18.043 1.00 92.06 206 ILE A N 1
ATOM 1562 C CA . ILE A 1 206 ? 13.547 7.685 -18.651 1.00 92.06 206 ILE A CA 1
ATOM 1563 C C . ILE A 1 206 ? 13.840 6.355 -19.360 1.00 92.06 206 ILE A C 1
ATOM 1565 O O . ILE A 1 206 ? 14.107 6.333 -20.559 1.00 92.06 206 ILE A O 1
ATOM 1569 N N . PHE A 1 207 ? 13.674 5.229 -18.669 1.00 92.81 207 PHE A N 1
ATOM 1570 C CA . PHE A 1 207 ? 13.959 3.901 -19.212 1.00 92.81 207 PHE A CA 1
ATOM 1571 C C . PHE A 1 207 ? 13.163 3.554 -20.484 1.00 92.81 207 PHE A C 1
ATOM 1573 O O . PHE A 1 207 ? 13.705 2.984 -21.435 1.00 92.81 207 PHE A O 1
ATOM 1580 N N . VAL A 1 208 ? 11.886 3.944 -20.552 1.00 94.31 208 VAL A N 1
ATOM 1581 C CA . VAL A 1 208 ? 11.061 3.789 -21.764 1.00 94.31 208 VAL A CA 1
ATOM 1582 C C . VAL A 1 208 ? 11.577 4.687 -22.892 1.00 94.31 208 VAL A C 1
ATOM 1584 O O . VAL A 1 208 ? 11.705 4.235 -24.031 1.00 94.31 208 VAL A O 1
ATOM 1587 N N . LEU A 1 209 ? 11.908 5.946 -22.595 1.00 91.50 209 LEU A N 1
ATOM 1588 C CA . LEU A 1 209 ? 12.362 6.917 -23.596 1.00 91.50 209 LEU A CA 1
ATOM 1589 C C . LEU A 1 209 ? 13.713 6.549 -24.224 1.00 91.50 209 LEU A C 1
ATOM 1591 O O . LEU A 1 209 ? 13.878 6.722 -25.432 1.00 91.50 209 LEU A O 1
ATOM 1595 N N . PHE A 1 210 ? 14.634 5.980 -23.445 1.00 89.56 210 PHE A N 1
ATOM 1596 C CA . PHE A 1 210 ? 15.974 5.577 -23.893 1.00 89.56 210 PHE A CA 1
ATOM 1597 C C . PHE A 1 210 ? 16.040 4.177 -24.531 1.00 89.56 210 PHE A C 1
ATOM 1599 O O . PHE A 1 210 ? 17.119 3.635 -24.765 1.00 89.56 210 PHE A O 1
ATOM 1606 N N . SER A 1 211 ? 14.898 3.562 -24.847 1.00 91.81 211 SER A N 1
ATOM 1607 C CA . SER A 1 211 ? 14.876 2.248 -25.506 1.00 91.81 211 SER A CA 1
ATOM 1608 C C . SER A 1 211 ? 15.336 2.345 -26.968 1.00 91.81 211 SER A C 1
ATOM 1610 O O . SER A 1 211 ? 14.766 3.122 -27.742 1.00 91.81 211 SER A O 1
ATOM 1612 N N . GLY A 1 212 ? 16.338 1.541 -27.350 1.00 90.69 212 GLY A N 1
ATOM 1613 C CA . GLY A 1 212 ? 16.999 1.624 -28.661 1.00 90.69 212 GLY A CA 1
ATOM 1614 C C . GLY A 1 212 ? 16.281 0.870 -29.783 1.00 90.69 212 GLY A C 1
ATOM 1615 O O . GLY A 1 212 ? 16.439 1.204 -30.958 1.00 90.69 212 GLY A O 1
ATOM 1616 N N . THR A 1 213 ? 15.450 -0.116 -29.434 1.00 92.44 213 THR A N 1
ATOM 1617 C CA . THR A 1 213 ? 14.663 -0.925 -30.378 1.00 92.44 213 THR A CA 1
ATOM 1618 C C . THR A 1 213 ? 13.194 -1.016 -29.949 1.00 92.44 213 THR A C 1
ATOM 1620 O O . THR A 1 213 ? 12.854 -0.787 -28.789 1.00 92.44 213 THR A O 1
ATOM 1623 N N . ASN A 1 214 ? 12.289 -1.325 -30.891 1.00 94.06 214 ASN A N 1
ATOM 1624 C CA . ASN A 1 214 ? 10.855 -1.459 -30.584 1.00 94.06 214 ASN A CA 1
ATOM 1625 C C . ASN A 1 214 ? 10.591 -2.644 -29.636 1.00 94.06 214 ASN A C 1
ATOM 1627 O O . ASN A 1 214 ? 9.666 -2.591 -28.832 1.00 94.06 214 ASN A O 1
ATOM 1631 N N . GLU A 1 215 ? 11.402 -3.699 -29.731 1.00 95.06 215 GLU A N 1
ATOM 1632 C CA . GLU A 1 215 ? 11.341 -4.856 -28.838 1.00 95.06 215 GLU A CA 1
ATOM 1633 C C . GLU A 1 215 ? 11.737 -4.468 -27.411 1.00 95.06 215 GLU A C 1
ATOM 1635 O O . GLU A 1 215 ? 10.962 -4.696 -26.484 1.00 95.06 215 GLU A O 1
ATOM 1640 N N . GLU A 1 216 ? 12.882 -3.794 -27.244 1.00 93.69 216 GLU A N 1
ATOM 1641 C CA . GLU A 1 216 ? 13.314 -3.268 -25.943 1.00 93.69 216 GLU A CA 1
ATOM 1642 C C . GLU A 1 216 ? 12.273 -2.332 -25.340 1.00 93.69 216 GLU A C 1
ATOM 1644 O O . GLU A 1 216 ? 11.965 -2.438 -24.161 1.00 93.69 216 GLU A O 1
ATOM 1649 N N . LEU A 1 217 ? 11.690 -1.448 -26.149 1.00 93.38 217 LEU A N 1
ATOM 1650 C CA . LEU A 1 217 ? 10.669 -0.509 -25.701 1.00 93.38 217 LEU A CA 1
ATOM 1651 C C . LEU A 1 217 ? 9.451 -1.224 -25.095 1.00 93.38 217 LEU A C 1
ATOM 1653 O O . LEU A 1 217 ? 8.963 -0.830 -24.033 1.00 93.38 217 LEU A O 1
ATOM 1657 N N . ILE A 1 218 ? 8.971 -2.283 -25.752 1.00 96.12 218 ILE A N 1
ATOM 1658 C CA . ILE A 1 218 ? 7.843 -3.082 -25.258 1.00 96.12 218 ILE A CA 1
ATOM 1659 C C . ILE A 1 218 ? 8.250 -3.847 -23.995 1.00 96.12 218 ILE A C 1
ATOM 1661 O O . ILE A 1 218 ? 7.514 -3.818 -23.007 1.00 96.12 218 ILE A O 1
ATOM 1665 N N . LEU A 1 219 ? 9.417 -4.498 -23.998 1.00 95.62 219 LEU A N 1
ATOM 1666 C CA . LEU A 1 219 ? 9.919 -5.254 -22.846 1.00 95.62 219 LEU A CA 1
ATOM 1667 C C . LEU A 1 219 ? 10.119 -4.358 -21.619 1.00 95.62 219 LEU A C 1
ATOM 1669 O O . LEU A 1 219 ? 9.713 -4.730 -20.521 1.00 95.62 219 LEU A O 1
ATOM 1673 N N . ASN A 1 220 ? 10.652 -3.154 -21.810 1.00 94.81 220 ASN A N 1
ATOM 1674 C CA . ASN A 1 220 ? 10.871 -2.172 -20.754 1.00 94.81 220 ASN A CA 1
ATOM 1675 C C . ASN A 1 220 ? 9.548 -1.676 -20.164 1.00 94.81 220 ASN A C 1
ATOM 1677 O O . ASN A 1 220 ? 9.397 -1.633 -18.944 1.00 94.81 220 ASN A O 1
ATOM 1681 N N . ALA A 1 221 ? 8.557 -1.370 -21.008 1.00 95.88 221 ALA A N 1
ATOM 1682 C CA . ALA A 1 221 ? 7.229 -0.969 -20.544 1.00 95.88 221 ALA A CA 1
ATOM 1683 C C . ALA A 1 221 ? 6.532 -2.085 -19.741 1.00 95.88 221 ALA A C 1
ATOM 1685 O O . ALA A 1 221 ? 5.914 -1.821 -18.706 1.00 95.88 221 ALA A O 1
ATOM 1686 N N . VAL A 1 222 ? 6.656 -3.343 -20.180 1.00 96.31 222 VAL A N 1
ATOM 1687 C CA . VAL A 1 222 ? 6.106 -4.506 -19.464 1.00 96.31 222 VAL A CA 1
ATOM 1688 C C . VAL A 1 222 ? 6.838 -4.741 -18.140 1.00 96.31 222 VAL A C 1
ATOM 1690 O O . VAL A 1 222 ? 6.183 -4.954 -17.119 1.00 96.31 222 VAL A O 1
ATOM 1693 N N . ALA A 1 223 ? 8.170 -4.659 -18.129 1.00 96.31 223 ALA A N 1
ATOM 1694 C CA . ALA A 1 223 ? 8.980 -4.823 -16.923 1.00 96.31 223 ALA A CA 1
ATOM 1695 C C . ALA A 1 223 ? 8.648 -3.762 -15.864 1.00 96.31 223 ALA A C 1
ATOM 1697 O O . ALA A 1 223 ? 8.498 -4.081 -14.687 1.00 96.31 223 ALA A O 1
ATOM 1698 N N . LEU A 1 224 ? 8.454 -2.511 -16.280 1.00 96.12 224 LEU A N 1
ATOM 1699 C CA . LEU A 1 224 ? 8.045 -1.434 -15.385 1.00 96.12 224 LEU A CA 1
ATOM 1700 C C . LEU A 1 224 ? 6.659 -1.666 -14.783 1.00 96.12 224 LEU A C 1
ATOM 1702 O O . LEU A 1 224 ? 6.478 -1.490 -13.580 1.00 96.12 224 LEU A O 1
ATOM 1706 N N . ASN A 1 225 ? 5.692 -2.116 -15.584 1.00 95.00 225 ASN A N 1
ATOM 1707 C CA . ASN A 1 225 ? 4.369 -2.482 -15.076 1.00 95.00 225 ASN A CA 1
ATOM 1708 C C . ASN A 1 225 ? 4.461 -3.631 -14.053 1.00 95.00 225 ASN A C 1
ATOM 1710 O O . ASN A 1 225 ? 3.800 -3.597 -13.022 1.00 95.00 225 ASN A O 1
ATOM 1714 N N . PHE A 1 226 ? 5.340 -4.610 -14.286 1.00 95.94 226 PHE A N 1
ATOM 1715 C CA . PHE A 1 226 ? 5.611 -5.665 -13.309 1.00 95.94 226 PHE A CA 1
ATOM 1716 C C . PHE A 1 226 ? 6.181 -5.112 -11.992 1.00 95.94 226 PHE A C 1
ATOM 1718 O O . PHE A 1 226 ? 5.669 -5.455 -10.930 1.00 95.94 226 PHE A O 1
ATOM 1725 N N . ILE A 1 227 ? 7.178 -4.219 -12.046 1.00 96.50 227 ILE A N 1
ATOM 1726 C CA . ILE A 1 227 ? 7.783 -3.594 -10.851 1.00 96.50 227 ILE A CA 1
ATOM 1727 C C . ILE A 1 227 ? 6.745 -2.814 -10.036 1.00 96.50 227 ILE A C 1
ATOM 1729 O O . ILE A 1 227 ? 6.743 -2.854 -8.805 1.00 96.50 227 ILE A O 1
ATOM 1733 N N . SER A 1 228 ? 5.837 -2.140 -10.733 1.00 95.44 228 SER A N 1
ATOM 1734 C CA . SER A 1 228 ? 4.778 -1.327 -10.123 1.00 95.44 228 SER A CA 1
ATOM 1735 C C . SER A 1 228 ? 3.773 -2.160 -9.342 1.00 95.44 228 SER A C 1
ATOM 1737 O O . SER A 1 228 ? 3.187 -1.656 -8.406 1.00 95.44 228 SER A O 1
ATOM 1739 N N . LYS A 1 229 ? 3.610 -3.438 -9.705 1.00 96.50 229 LYS A N 1
ATOM 1740 C CA . LYS A 1 229 ? 2.649 -4.365 -9.093 1.00 96.50 229 LYS A CA 1
ATOM 1741 C C . LYS A 1 229 ? 3.277 -5.326 -8.086 1.00 96.50 229 LYS A C 1
ATOM 1743 O O . LYS A 1 229 ? 2.658 -6.333 -7.724 1.00 96.50 229 LYS A O 1
ATOM 1748 N N . ILE A 1 230 ? 4.526 -5.093 -7.677 1.00 96.75 230 ILE A N 1
ATOM 1749 C CA . ILE A 1 230 ? 5.218 -5.962 -6.714 1.00 96.75 230 ILE A CA 1
ATOM 1750 C C . ILE A 1 230 ? 4.480 -5.971 -5.371 1.00 96.75 230 ILE A C 1
ATOM 1752 O O . ILE A 1 230 ? 4.294 -7.040 -4.789 1.00 96.75 230 ILE A O 1
ATOM 1756 N N . ASP A 1 231 ? 4.039 -4.813 -4.894 1.00 96.69 231 ASP A N 1
ATOM 1757 C CA . ASP A 1 231 ? 3.325 -4.649 -3.629 1.00 96.69 231 ASP A CA 1
ATOM 1758 C C . ASP A 1 231 ? 1.910 -5.235 -3.681 1.00 96.69 231 ASP A C 1
ATOM 1760 O O . ASP A 1 231 ? 1.523 -5.939 -2.748 1.00 96.69 231 ASP A O 1
ATOM 1764 N N . ASP A 1 232 ? 1.187 -5.052 -4.787 1.00 96.25 232 ASP A N 1
ATOM 1765 C CA . ASP A 1 232 ? -0.092 -5.718 -5.057 1.00 96.25 232 ASP A CA 1
ATOM 1766 C C . ASP A 1 232 ? 0.056 -7.241 -5.046 1.00 96.25 232 ASP A C 1
ATOM 1768 O O . ASP A 1 232 ? -0.688 -7.959 -4.375 1.00 96.25 232 ASP A O 1
ATOM 1772 N N . THR A 1 233 ? 1.074 -7.753 -5.740 1.00 96.44 233 THR A N 1
ATOM 1773 C CA . THR A 1 233 ? 1.363 -9.192 -5.785 1.00 96.44 233 THR A CA 1
ATOM 1774 C C . THR A 1 233 ? 1.737 -9.712 -4.397 1.00 96.44 233 THR A C 1
ATOM 1776 O O . THR A 1 233 ? 1.292 -10.789 -3.988 1.00 96.44 233 THR A O 1
ATOM 1779 N N . ALA A 1 234 ? 2.525 -8.946 -3.638 1.00 95.56 234 ALA A N 1
ATOM 1780 C CA . ALA A 1 234 ? 2.884 -9.271 -2.265 1.00 95.56 234 ALA A CA 1
ATOM 1781 C C . ALA A 1 234 ? 1.658 -9.246 -1.341 1.00 95.56 234 ALA A C 1
ATOM 1783 O O . ALA A 1 234 ? 1.489 -10.166 -0.540 1.00 95.56 234 ALA A O 1
ATOM 1784 N N . TYR A 1 235 ? 0.767 -8.262 -1.476 1.00 96.00 235 TYR A N 1
ATOM 1785 C CA . TYR A 1 235 ? -0.507 -8.219 -0.764 1.00 96.00 235 TYR A CA 1
ATOM 1786 C C . TYR A 1 235 ? -1.354 -9.447 -1.095 1.00 96.00 235 TYR A C 1
ATOM 1788 O O . TYR A 1 235 ? -1.879 -10.114 -0.200 1.00 96.00 235 TYR A O 1
ATOM 1796 N N . ASP A 1 236 ? -1.451 -9.797 -2.373 1.00 95.81 236 ASP A N 1
ATOM 1797 C CA . ASP A 1 236 ? -2.306 -10.886 -2.803 1.00 95.81 236 ASP A CA 1
ATOM 1798 C C . ASP A 1 236 ? -1.825 -12.259 -2.371 1.00 95.81 236 ASP A C 1
ATOM 1800 O O . ASP A 1 236 ? -2.643 -13.098 -1.971 1.00 95.81 236 ASP A O 1
ATOM 1804 N N . PHE A 1 237 ? -0.513 -12.461 -2.400 1.00 94.06 237 PHE A N 1
ATOM 1805 C CA . PHE A 1 237 ? 0.109 -13.730 -2.075 1.00 94.06 237 PHE A CA 1
ATOM 1806 C C . PHE A 1 237 ? 0.373 -13.905 -0.572 1.00 94.06 237 PHE A C 1
ATOM 1808 O O . PHE A 1 237 ? 0.084 -14.974 -0.026 1.00 94.06 237 PHE A O 1
ATOM 1815 N N . LEU A 1 238 ? 0.909 -12.881 0.105 1.00 92.81 238 LEU A N 1
ATOM 1816 C CA . LEU A 1 238 ? 1.400 -12.981 1.489 1.00 92.81 238 LEU A CA 1
ATOM 1817 C C . LEU A 1 238 ? 0.343 -12.627 2.540 1.00 92.81 238 LEU A C 1
ATOM 1819 O O . LEU A 1 238 ? 0.447 -13.073 3.685 1.00 92.81 238 LEU A O 1
ATOM 1823 N N . ILE A 1 239 ? -0.678 -11.840 2.189 1.00 92.44 239 ILE A N 1
ATOM 1824 C CA . ILE A 1 239 ? -1.707 -11.424 3.145 1.00 92.44 239 ILE A CA 1
ATOM 1825 C C . ILE A 1 239 ? -2.889 -12.391 3.097 1.00 92.44 239 ILE A C 1
ATOM 1827 O O . ILE A 1 239 ? -3.580 -12.554 2.091 1.00 92.44 239 ILE A O 1
ATOM 1831 N N . THR A 1 240 ? -3.157 -13.047 4.227 1.00 92.00 240 THR A N 1
ATOM 1832 C CA . THR A 1 240 ? -4.265 -14.008 4.326 1.00 92.00 240 THR A CA 1
ATOM 1833 C C . THR A 1 240 ? -5.626 -13.339 4.173 1.00 92.00 240 THR A C 1
ATOM 1835 O O . THR A 1 240 ? -5.841 -12.205 4.594 1.00 92.00 240 THR A O 1
ATOM 1838 N N . ARG A 1 241 ? -6.606 -14.105 3.673 1.00 91.50 241 ARG A N 1
ATOM 1839 C CA . ARG A 1 241 ? -8.007 -13.663 3.528 1.00 91.50 241 ARG A CA 1
ATOM 1840 C C . ARG A 1 241 ? -8.617 -13.082 4.806 1.00 91.50 241 ARG A C 1
ATOM 1842 O O . ARG A 1 241 ? -9.491 -12.239 4.710 1.00 91.50 241 ARG A O 1
ATOM 1849 N N . MET A 1 242 ? -8.176 -13.520 5.987 1.00 87.56 242 MET A N 1
ATOM 1850 C CA . MET A 1 242 ? -8.629 -12.929 7.252 1.00 87.56 242 MET A CA 1
ATOM 1851 C C . MET A 1 242 ? -8.137 -11.504 7.428 1.00 87.56 242 MET A C 1
ATOM 1853 O O . MET A 1 242 ? -8.915 -10.654 7.827 1.00 87.56 242 MET A O 1
ATOM 1857 N N . VAL A 1 243 ? -6.861 -11.249 7.147 1.00 89.50 243 VAL A N 1
ATOM 1858 C CA . VAL A 1 243 ? -6.286 -9.910 7.278 1.00 89.50 243 VAL A CA 1
ATOM 1859 C C . VAL 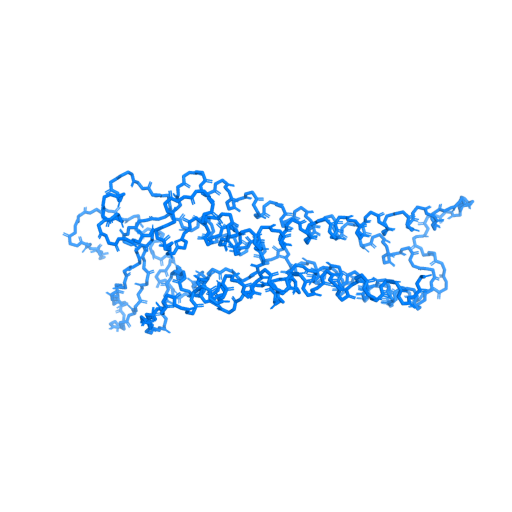A 1 243 ? -6.900 -8.975 6.238 1.00 89.50 243 VAL A C 1
ATOM 1861 O O . VAL A 1 243 ? -7.224 -7.843 6.575 1.00 89.50 243 VAL A O 1
ATOM 1864 N N . LYS A 1 244 ? -7.173 -9.470 5.022 1.00 93.06 244 LYS A N 1
ATOM 1865 C CA . LYS A 1 244 ? -7.986 -8.738 4.035 1.00 93.06 244 LYS A CA 1
ATOM 1866 C C . LYS A 1 244 ? -9.400 -8.456 4.569 1.00 93.06 244 LYS A C 1
ATOM 1868 O O . LYS A 1 244 ? -9.822 -7.309 4.574 1.00 93.06 244 LYS A O 1
ATOM 1873 N N . GLY A 1 245 ? -10.043 -9.463 5.163 1.00 90.38 245 GLY A N 1
ATOM 1874 C CA . GLY A 1 245 ? -11.339 -9.321 5.832 1.00 90.38 245 GLY A CA 1
ATOM 1875 C C . GLY A 1 245 ? -11.341 -8.322 6.992 1.00 90.38 245 GLY A C 1
ATOM 1876 O O . GLY A 1 245 ? -12.341 -7.660 7.221 1.00 90.38 245 GLY A O 1
ATOM 1877 N N . TRP A 1 246 ? -10.229 -8.149 7.709 1.00 89.12 246 TRP A N 1
ATOM 1878 C CA . TRP A 1 246 ? -10.120 -7.111 8.739 1.00 89.12 246 TRP A CA 1
ATOM 1879 C C . TRP A 1 246 ? -10.108 -5.698 8.163 1.00 89.12 246 TRP A C 1
ATOM 1881 O O . TRP A 1 246 ? -10.543 -4.782 8.853 1.00 89.12 246 TRP A O 1
ATOM 1891 N N . ILE A 1 247 ? -9.612 -5.515 6.936 1.00 91.62 247 ILE A N 1
ATOM 1892 C CA . ILE A 1 247 ? -9.719 -4.241 6.212 1.00 91.62 247 ILE A CA 1
ATOM 1893 C C . ILE A 1 247 ? -11.167 -4.032 5.777 1.00 91.62 247 ILE A C 1
ATOM 1895 O O . ILE A 1 247 ? -11.699 -2.957 6.022 1.00 91.62 247 ILE A O 1
ATOM 1899 N N . ASP A 1 248 ? -11.820 -5.073 5.248 1.00 90.38 248 ASP A N 1
ATOM 1900 C CA . ASP A 1 248 ? -13.249 -5.039 4.886 1.00 90.38 248 ASP A CA 1
ATOM 1901 C C . ASP A 1 248 ? -14.159 -4.732 6.093 1.00 90.38 248 ASP A C 1
ATOM 1903 O O . ASP A 1 248 ? -15.244 -4.174 5.953 1.00 90.38 248 ASP A O 1
ATOM 1907 N N . GLU A 1 249 ? -13.738 -5.125 7.298 1.00 86.31 249 GLU A N 1
ATOM 1908 C CA . GLU A 1 249 ? -14.452 -4.864 8.552 1.00 86.31 249 GLU A CA 1
ATOM 1909 C C . GLU A 1 249 ? -14.209 -3.454 9.113 1.00 86.31 249 GLU A C 1
ATOM 1911 O O . GLU A 1 249 ? -14.896 -3.053 10.062 1.00 86.31 249 GLU A O 1
ATOM 1916 N N . LEU A 1 250 ? -13.250 -2.692 8.571 1.00 88.25 250 LEU A N 1
ATOM 1917 C CA . LEU A 1 250 ? -13.088 -1.298 8.962 1.00 88.25 250 LEU A CA 1
ATOM 1918 C C . LEU A 1 250 ? -14.300 -0.493 8.470 1.00 88.25 250 LEU A C 1
ATOM 1920 O O . LEU A 1 250 ? -14.751 -0.659 7.339 1.00 88.25 250 LEU A O 1
ATOM 1924 N N . PRO A 1 251 ? -14.853 0.384 9.319 1.00 82.88 251 PRO A N 1
ATOM 1925 C CA . PRO A 1 251 ? -16.048 1.138 8.979 1.00 82.88 251 PRO A CA 1
ATOM 1926 C C . PRO A 1 251 ? -15.796 2.083 7.805 1.00 82.88 251 PRO A C 1
ATOM 1928 O O . PRO A 1 251 ? -14.874 2.901 7.827 1.00 82.88 251 PRO A O 1
ATOM 1931 N N . GLU A 1 252 ? -16.681 2.018 6.819 1.00 84.38 252 GLU A N 1
ATOM 1932 C CA . GLU A 1 252 ? -16.739 3.000 5.746 1.00 84.38 252 GLU A CA 1
ATOM 1933 C C . GLU A 1 252 ? -17.244 4.340 6.290 1.00 84.38 252 GLU A C 1
ATOM 1935 O O . GLU A 1 252 ? -18.143 4.403 7.137 1.00 84.38 252 GLU A O 1
ATOM 1940 N N . VAL A 1 253 ? -16.679 5.440 5.796 1.00 74.94 253 VAL A N 1
ATOM 1941 C CA . VAL A 1 253 ? -17.129 6.784 6.163 1.00 74.94 253 VAL A CA 1
ATOM 1942 C C . VAL A 1 253 ? -18.134 7.257 5.123 1.00 74.94 253 VAL A C 1
ATOM 1944 O O . VAL A 1 253 ? -17.748 7.608 4.010 1.00 74.94 253 VAL A O 1
ATOM 1947 N N . GLY A 1 254 ? -19.422 7.299 5.481 1.00 70.06 254 GLY A N 1
ATOM 1948 C CA . GLY A 1 254 ? -20.470 7.830 4.605 1.00 70.06 254 GLY A CA 1
ATOM 1949 C C . GLY A 1 254 ? -21.797 7.067 4.646 1.00 70.06 254 GLY A C 1
ATOM 1950 O O . GLY A 1 254 ? -22.236 6.564 5.684 1.00 70.06 254 GLY A O 1
ATOM 1951 N N . LEU A 1 255 ? -22.487 7.054 3.505 1.00 55.22 255 LEU A N 1
ATOM 1952 C CA . LEU A 1 255 ? -23.770 6.375 3.314 1.00 55.22 255 LEU A CA 1
ATOM 1953 C C . LEU A 1 255 ? -23.550 4.904 2.979 1.00 55.22 255 LEU A C 1
ATOM 1955 O O . LEU A 1 255 ? -23.182 4.570 1.860 1.00 55.22 255 LEU A O 1
ATOM 1959 N N . VAL A 1 256 ? -23.818 4.021 3.936 1.00 61.88 256 VAL A N 1
ATOM 1960 C CA . VAL A 1 256 ? -23.547 2.590 3.772 1.00 61.88 256 VAL A CA 1
ATOM 1961 C C . VAL A 1 256 ? -24.838 1.850 3.441 1.00 61.88 256 VAL A C 1
ATOM 1963 O O . VAL A 1 256 ? -25.760 1.752 4.259 1.00 61.88 256 VAL A O 1
ATOM 1966 N N . VAL A 1 257 ? -24.900 1.281 2.236 1.00 55.41 257 VAL A N 1
ATOM 1967 C CA . VAL A 1 257 ? -26.006 0.423 1.790 1.00 55.41 257 VAL A CA 1
ATOM 1968 C C . VAL A 1 257 ? -25.657 -1.032 2.106 1.00 55.41 257 VAL A C 1
ATOM 1970 O O . VAL A 1 257 ? -25.224 -1.788 1.246 1.00 55.41 257 VAL A O 1
ATOM 1973 N N . GLY A 1 258 ? -25.813 -1.445 3.368 1.00 53.28 258 GLY A N 1
ATOM 1974 C CA . GLY A 1 258 ? -25.480 -2.823 3.742 1.00 53.28 258 GLY A CA 1
ATOM 1975 C C . GLY A 1 258 ? -25.654 -3.189 5.216 1.00 53.28 258 GLY A C 1
ATOM 1976 O O . GLY A 1 258 ? -25.493 -2.376 6.135 1.00 53.28 258 GLY A O 1
ATOM 1977 N N . GLY A 1 259 ? -26.001 -4.455 5.455 1.00 49.59 259 GLY A N 1
ATOM 1978 C CA . GLY A 1 259 ? -25.957 -5.075 6.778 1.00 49.59 259 GLY A CA 1
ATOM 1979 C C . GLY A 1 259 ? -24.538 -5.546 7.091 1.00 49.59 259 GLY A C 1
ATOM 1980 O O . GLY A 1 259 ? -23.935 -6.251 6.293 1.00 49.59 259 GLY A O 1
ATOM 1981 N N . THR A 1 260 ? -24.003 -5.169 8.251 1.00 53.44 260 THR A N 1
ATOM 1982 C CA . THR A 1 260 ? -22.718 -5.689 8.734 1.00 53.44 260 THR A CA 1
ATOM 1983 C C . THR A 1 260 ? -22.946 -7.074 9.334 1.00 53.44 260 THR A C 1
ATOM 1985 O O . THR A 1 260 ? -23.704 -7.228 10.295 1.00 53.44 260 THR A O 1
ATOM 1988 N N . ASN A 1 261 ? -22.311 -8.100 8.770 1.00 52.94 261 ASN A N 1
ATOM 1989 C CA . ASN A 1 261 ? -22.390 -9.459 9.296 1.00 52.94 261 ASN A CA 1
ATOM 1990 C C . ASN A 1 261 ? -21.372 -9.628 10.427 1.00 52.94 261 ASN A C 1
ATOM 1992 O O . ASN A 1 261 ? -20.169 -9.601 10.187 1.00 52.94 261 ASN A O 1
ATOM 1996 N N . LYS A 1 262 ? -21.834 -9.854 11.662 1.00 56.25 262 LYS A N 1
ATOM 1997 C CA . LYS A 1 262 ? -20.943 -10.181 12.787 1.00 56.25 262 LYS A CA 1
ATOM 1998 C C . LYS A 1 262 ? -20.264 -11.529 12.538 1.00 56.25 262 LYS A C 1
ATOM 2000 O O . LYS A 1 262 ? -20.896 -12.572 12.695 1.00 56.25 262 LYS A O 1
ATOM 2005 N N . HIS A 1 263 ? -18.982 -11.514 12.192 1.00 56.88 263 HIS A N 1
ATOM 2006 C CA . HIS A 1 263 ? -18.195 -12.731 12.031 1.00 56.88 263 HIS A CA 1
ATOM 2007 C C . HIS A 1 263 ? -17.537 -13.097 13.363 1.00 56.88 263 HIS A C 1
ATOM 2009 O O . HIS A 1 263 ? -16.676 -12.391 13.881 1.00 56.88 263 HIS A O 1
ATOM 2015 N N . ARG A 1 264 ? -17.958 -14.216 13.963 1.00 68.00 264 ARG A N 1
ATOM 2016 C CA . ARG A 1 264 ? -17.275 -14.771 15.137 1.00 68.00 264 ARG A CA 1
ATOM 2017 C C . ARG A 1 264 ? -16.116 -15.629 14.647 1.00 68.00 264 ARG A C 1
ATOM 2019 O O . ARG A 1 264 ? -16.322 -16.744 14.174 1.00 68.00 264 ARG A O 1
ATOM 2026 N N . VAL A 1 265 ? -14.898 -15.111 14.753 1.00 69.50 265 VAL A N 1
ATOM 2027 C CA . VAL A 1 265 ? -13.699 -15.863 14.377 1.00 69.50 265 VAL A CA 1
ATOM 2028 C C . VAL A 1 265 ? -13.359 -16.884 15.467 1.00 69.50 265 VAL A C 1
ATOM 2030 O O . VAL A 1 265 ? -13.170 -16.545 16.634 1.00 69.50 265 VAL A O 1
ATOM 2033 N N . GLU A 1 266 ? -13.237 -18.153 15.085 1.00 83.75 266 GLU A N 1
ATOM 2034 C CA . GLU A 1 266 ? -12.719 -19.207 15.959 1.00 83.75 266 GLU A CA 1
ATOM 2035 C C . GLU A 1 266 ? -11.203 -19.064 16.177 1.00 83.75 266 GLU A C 1
ATOM 2037 O O . GLU A 1 266 ? -10.434 -18.942 15.222 1.00 83.75 266 GLU A O 1
ATOM 2042 N N . ARG A 1 267 ? -10.738 -19.192 17.429 1.00 82.69 267 ARG A N 1
ATOM 2043 C CA . ARG A 1 267 ? -9.310 -19.071 17.800 1.00 82.69 267 ARG A CA 1
ATOM 2044 C C . ARG 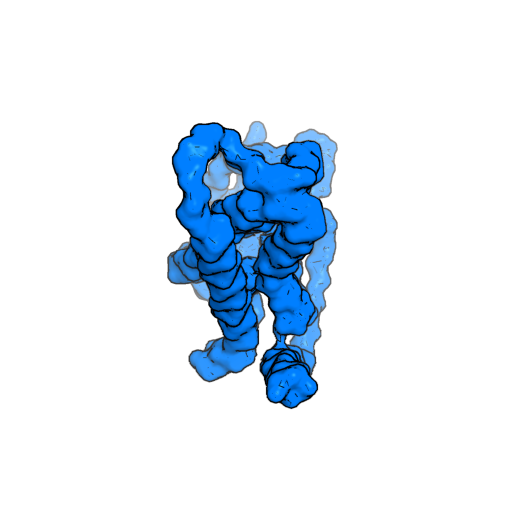A 1 267 ? -8.386 -19.996 16.995 1.00 82.69 267 ARG A C 1
ATOM 2046 O O . ARG A 1 267 ? -7.266 -19.611 16.677 1.00 82.69 267 ARG A O 1
ATOM 2053 N N . ARG A 1 268 ? -8.853 -21.201 16.639 1.00 84.44 268 ARG A N 1
ATOM 2054 C CA . ARG A 1 268 ? -8.088 -22.156 15.815 1.00 84.44 268 ARG A CA 1
ATOM 2055 C C . ARG A 1 268 ? -7.833 -21.630 14.401 1.00 84.44 268 ARG A C 1
ATOM 2057 O O . ARG A 1 268 ? -6.725 -21.786 13.901 1.00 84.44 268 ARG A O 1
ATOM 2064 N N . ARG A 1 269 ? -8.826 -20.977 13.783 1.00 83.38 269 ARG A N 1
ATOM 2065 C CA . ARG A 1 269 ? -8.683 -20.369 12.449 1.00 83.38 269 ARG A CA 1
ATOM 2066 C C . ARG A 1 269 ? -7.689 -19.214 12.479 1.00 83.38 269 ARG A C 1
ATOM 2068 O O . ARG A 1 269 ? -6.843 -19.138 11.599 1.00 83.38 269 ARG A O 1
ATOM 2075 N N . LEU A 1 270 ? -7.731 -18.404 13.539 1.00 81.19 270 LEU A N 1
ATOM 2076 C CA . LEU A 1 270 ? -6.786 -17.306 13.747 1.00 81.19 270 LEU A CA 1
ATOM 2077 C C . LEU A 1 270 ? -5.340 -17.818 13.820 1.00 81.19 270 LEU A C 1
ATOM 2079 O O . LEU A 1 270 ? -4.484 -17.340 13.083 1.00 81.19 270 LEU A O 1
ATOM 2083 N N . VAL A 1 271 ? -5.069 -18.835 14.648 1.00 84.56 271 VAL A N 1
ATOM 2084 C CA . VAL A 1 271 ? -3.720 -19.425 14.757 1.00 84.56 271 VAL A CA 1
ATOM 2085 C C . VAL A 1 271 ? -3.261 -20.014 13.420 1.00 84.56 271 VAL A C 1
ATOM 2087 O O . VAL A 1 271 ? -2.135 -19.760 13.001 1.00 84.56 271 VAL A O 1
ATOM 2090 N N . ALA A 1 272 ? -4.132 -20.751 12.725 1.00 87.50 272 ALA A N 1
ATOM 2091 C CA . ALA A 1 272 ? -3.812 -21.323 11.418 1.00 87.50 272 ALA A CA 1
ATOM 2092 C C . ALA A 1 272 ? -3.490 -20.249 10.366 1.00 87.50 272 ALA A C 1
ATOM 2094 O O . ALA A 1 272 ? -2.612 -20.457 9.538 1.00 87.50 272 ALA A O 1
ATOM 2095 N N . GLN A 1 273 ? -4.159 -19.096 10.407 1.00 84.44 273 GLN A N 1
ATOM 2096 C CA . GLN A 1 273 ? -3.915 -18.001 9.467 1.00 84.44 273 GLN A CA 1
ATOM 2097 C C . GLN A 1 273 ? -2.627 -17.242 9.771 1.00 84.44 273 GLN A C 1
ATOM 2099 O O . GLN A 1 273 ? -1.893 -16.930 8.840 1.00 84.44 273 GLN A O 1
ATOM 2104 N N . VAL A 1 274 ? -2.314 -17.006 11.046 1.00 85.25 274 VAL A N 1
ATOM 2105 C CA . VAL A 1 274 ? -1.037 -16.392 11.438 1.00 85.25 274 VAL A CA 1
ATOM 2106 C C . VAL A 1 274 ? 0.133 -17.292 11.043 1.00 85.25 274 VAL A C 1
ATOM 2108 O O . VAL A 1 274 ? 1.060 -16.841 10.378 1.00 85.25 274 VAL A O 1
ATOM 2111 N N . ILE A 1 275 ? 0.071 -18.586 11.377 1.00 89.44 275 ILE A N 1
ATOM 2112 C CA . ILE A 1 275 ? 1.105 -19.554 10.977 1.00 89.44 275 ILE A CA 1
ATOM 2113 C C . ILE A 1 275 ? 1.157 -19.687 9.449 1.00 89.44 275 ILE A C 1
ATOM 2115 O O . ILE A 1 275 ? 2.242 -19.753 8.877 1.00 89.44 275 ILE A O 1
ATOM 2119 N N . GLY A 1 276 ? -0.000 -19.677 8.783 1.00 86.75 276 GLY A N 1
ATOM 2120 C CA . GLY A 1 276 ? -0.109 -19.769 7.330 1.00 86.75 276 GLY A CA 1
ATOM 2121 C C . GLY A 1 276 ? 0.692 -18.695 6.593 1.00 86.75 276 GLY A C 1
ATOM 2122 O O . GLY A 1 276 ? 1.392 -19.033 5.645 1.00 86.75 276 GLY A O 1
ATOM 2123 N N . GLN A 1 277 ? 0.671 -17.442 7.063 1.00 89.12 277 GLN A N 1
ATOM 2124 C CA . GLN A 1 277 ? 1.457 -16.352 6.459 1.00 89.12 277 GLN A CA 1
ATOM 2125 C C . GLN A 1 277 ? 2.966 -16.616 6.528 1.00 89.12 277 GLN A C 1
ATOM 2127 O O . GLN A 1 277 ? 3.676 -16.472 5.535 1.00 89.12 277 GLN A O 1
ATOM 2132 N N . TRP A 1 278 ? 3.464 -17.060 7.685 1.00 92.31 278 TRP A N 1
ATOM 2133 C CA . TRP A 1 278 ? 4.878 -17.414 7.847 1.00 92.31 278 TRP A CA 1
ATOM 2134 C C . TRP A 1 278 ? 5.284 -18.584 6.948 1.00 92.31 278 TRP A C 1
ATOM 2136 O O . TRP A 1 278 ? 6.360 -18.562 6.351 1.00 92.31 278 TRP A O 1
ATOM 2146 N N . VAL A 1 279 ? 4.411 -19.587 6.811 1.00 91.50 279 VAL A N 1
ATOM 2147 C CA . VAL A 1 279 ? 4.634 -20.718 5.900 1.00 91.50 279 VAL A CA 1
ATOM 2148 C C . VAL A 1 279 ? 4.694 -20.245 4.447 1.00 91.50 279 VAL A C 1
ATOM 2150 O O . VAL A 1 279 ? 5.584 -20.681 3.725 1.00 91.50 279 VAL A O 1
ATOM 2153 N N . GLN A 1 280 ? 3.816 -19.333 4.017 1.00 88.69 280 GLN A N 1
ATOM 2154 C CA . GLN A 1 280 ? 3.848 -18.775 2.658 1.00 88.69 280 GLN A CA 1
ATOM 2155 C C . GLN A 1 280 ? 5.167 -18.050 2.358 1.00 88.69 280 GLN A C 1
ATOM 2157 O O . GLN A 1 280 ? 5.759 -18.294 1.308 1.00 88.69 280 GLN A O 1
ATOM 2162 N N . ILE A 1 281 ? 5.664 -17.227 3.289 1.00 89.69 281 ILE A N 1
ATOM 2163 C CA . ILE A 1 281 ? 6.971 -16.559 3.157 1.00 89.69 281 ILE A CA 1
ATOM 2164 C C . ILE A 1 281 ? 8.095 -17.595 3.036 1.00 89.69 281 ILE A C 1
ATOM 2166 O O . ILE A 1 281 ? 8.937 -17.499 2.147 1.00 89.69 281 ILE A O 1
ATOM 2170 N N . LEU A 1 282 ? 8.107 -18.606 3.907 1.00 91.94 282 LEU A N 1
ATOM 2171 C CA . LEU A 1 282 ? 9.137 -19.643 3.897 1.00 91.94 282 LEU A CA 1
ATOM 2172 C C . LEU A 1 282 ? 9.114 -20.458 2.596 1.00 91.94 282 LEU A C 1
ATOM 2174 O O . LEU A 1 282 ? 10.170 -20.715 2.021 1.00 91.94 282 LEU A O 1
ATOM 2178 N N . VAL A 1 283 ? 7.927 -20.821 2.102 1.00 93.69 283 VAL A N 1
ATOM 2179 C CA . VAL A 1 283 ? 7.763 -21.505 0.811 1.00 93.69 283 VAL A CA 1
ATOM 2180 C C . VAL A 1 283 ? 8.284 -20.635 -0.328 1.00 93.69 283 VAL A C 1
ATOM 2182 O O . VAL A 1 283 ? 9.033 -21.137 -1.160 1.00 93.69 283 VAL A O 1
ATOM 2185 N N . LEU A 1 284 ? 7.950 -19.341 -0.342 1.00 91.25 284 LEU A N 1
ATOM 2186 C CA . LEU A 1 284 ? 8.441 -18.403 -1.351 1.00 91.25 284 LEU A CA 1
ATOM 2187 C C . LEU A 1 284 ? 9.972 -18.350 -1.367 1.00 91.25 284 LEU A C 1
ATOM 2189 O O . LEU A 1 284 ? 10.576 -18.497 -2.424 1.00 91.25 284 LEU A O 1
ATOM 2193 N N . VAL A 1 285 ? 10.609 -18.205 -0.201 1.00 92.00 285 VAL A N 1
ATOM 2194 C CA . VAL A 1 285 ? 12.077 -18.175 -0.091 1.00 92.00 285 VAL A CA 1
ATOM 2195 C C . VAL A 1 285 ? 12.694 -19.484 -0.583 1.00 92.00 285 VAL A C 1
ATOM 2197 O O . VAL A 1 285 ? 13.633 -19.455 -1.374 1.00 92.00 285 VAL A O 1
ATOM 2200 N N . ILE A 1 286 ? 12.160 -20.634 -0.161 1.00 95.88 286 ILE A N 1
ATOM 2201 C CA . ILE A 1 286 ? 12.677 -21.945 -0.578 1.00 95.88 286 ILE A CA 1
ATOM 2202 C C . ILE A 1 286 ? 12.543 -22.131 -2.090 1.00 95.88 286 ILE A C 1
ATOM 2204 O O . ILE A 1 286 ? 13.517 -22.511 -2.733 1.00 95.88 286 ILE A O 1
ATOM 2208 N N . VAL A 1 287 ? 11.369 -21.855 -2.664 1.00 95.19 287 VAL A N 1
ATOM 2209 C CA . VAL A 1 287 ? 11.134 -22.000 -4.108 1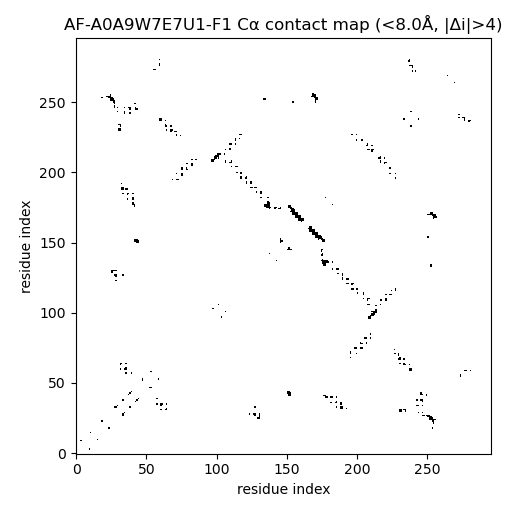.00 95.19 287 VAL A CA 1
ATOM 2210 C C . VAL A 1 287 ? 12.069 -21.085 -4.893 1.00 95.19 287 VAL A C 1
ATOM 2212 O O . VAL A 1 287 ? 12.727 -21.557 -5.815 1.00 95.19 287 VAL A O 1
ATOM 2215 N N . THR A 1 288 ? 12.219 -19.823 -4.487 1.00 93.12 288 THR A N 1
ATOM 2216 C CA . THR A 1 288 ? 13.142 -18.882 -5.136 1.00 93.12 288 THR A CA 1
ATOM 2217 C C . THR A 1 288 ? 14.591 -19.369 -5.080 1.00 93.12 288 THR A C 1
ATOM 2219 O O . THR A 1 288 ? 15.280 -19.344 -6.097 1.00 93.12 288 THR A O 1
ATOM 2222 N N . LEU A 1 289 ? 15.055 -19.878 -3.932 1.00 93.69 289 LEU A N 1
ATOM 2223 C CA . LEU A 1 289 ? 16.410 -20.430 -3.794 1.00 93.69 289 LEU A CA 1
ATOM 2224 C C . LEU A 1 289 ? 16.624 -21.688 -4.646 1.00 93.69 289 LEU A C 1
ATOM 2226 O O . LEU A 1 289 ? 17.705 -21.873 -5.207 1.00 93.69 289 LEU A O 1
ATOM 2230 N N . LEU A 1 290 ? 15.611 -22.551 -4.755 1.00 95.38 290 LEU A N 1
ATOM 2231 C CA . LEU A 1 290 ? 15.661 -23.735 -5.614 1.00 95.38 290 LEU A CA 1
ATOM 2232 C C . LEU A 1 290 ? 15.711 -23.347 -7.094 1.00 95.38 290 LEU A C 1
ATOM 2234 O O . LEU A 1 290 ? 16.538 -23.885 -7.826 1.00 95.38 290 LEU A O 1
ATOM 2238 N N . CYS A 1 291 ? 14.880 -22.392 -7.520 1.00 93.19 291 CYS A N 1
ATOM 2239 C CA . CYS A 1 291 ? 14.910 -21.855 -8.877 1.00 93.19 291 CYS A CA 1
ATOM 2240 C C . CYS A 1 291 ? 16.275 -21.236 -9.192 1.00 93.19 291 CYS A C 1
ATOM 2242 O O . CYS A 1 291 ? 16.868 -21.573 -10.214 1.00 93.19 291 CYS A O 1
ATOM 2244 N N . TRP A 1 292 ? 16.818 -20.418 -8.288 1.00 90.56 292 TRP A N 1
ATOM 2245 C CA . TRP A 1 292 ? 18.148 -19.826 -8.439 1.00 90.56 292 TRP A CA 1
ATOM 2246 C C . TRP A 1 292 ? 19.232 -20.892 -8.634 1.00 90.56 292 TRP A C 1
ATOM 2248 O O . TRP A 1 292 ? 19.951 -20.877 -9.627 1.00 90.56 292 TRP A O 1
ATOM 2258 N N . ARG A 1 293 ? 19.293 -21.878 -7.733 1.00 92.31 293 ARG A N 1
ATOM 2259 C CA . ARG A 1 293 ? 20.280 -22.968 -7.782 1.00 92.31 293 ARG A CA 1
ATOM 2260 C C . ARG A 1 293 ? 20.111 -23.906 -8.983 1.00 92.31 293 ARG A C 1
ATOM 2262 O O . ARG A 1 293 ? 21.020 -24.659 -9.302 1.00 92.31 293 ARG A O 1
ATOM 2269 N N . SER A 1 294 ? 18.933 -23.935 -9.604 1.00 92.38 294 SER A N 1
ATOM 2270 C CA . SER A 1 294 ? 18.710 -24.745 -10.807 1.00 92.38 294 SER A CA 1
ATOM 2271 C C . SER A 1 294 ? 19.266 -24.099 -12.076 1.00 92.38 294 SER A C 1
ATOM 2273 O O . SER A 1 294 ? 19.538 -24.808 -13.042 1.00 92.38 294 SER A O 1
ATOM 2275 N N . VAL A 1 295 ? 19.419 -22.772 -12.072 1.00 88.62 295 VAL A N 1
ATOM 2276 C CA . VAL A 1 295 ? 19.886 -21.991 -13.223 1.00 88.62 295 VAL A CA 1
ATOM 2277 C C . VAL A 1 295 ? 21.373 -21.654 -13.102 1.00 88.62 295 VAL A C 1
ATOM 2279 O O . VAL A 1 295 ? 22.076 -21.688 -14.110 1.00 88.62 295 VAL A O 1
ATOM 2282 N N . CYS A 1 296 ? 21.840 -21.331 -11.892 1.00 76.12 296 CYS A N 1
ATOM 2283 C CA . CYS A 1 296 ? 23.232 -20.996 -11.583 1.00 76.12 296 CYS A CA 1
ATOM 2284 C C . CYS A 1 296 ? 24.005 -22.204 -11.046 1.00 76.12 296 CYS A C 1
ATOM 2286 O O . CYS A 1 296 ? 25.132 -22.430 -11.537 1.00 76.12 296 CYS A O 1
#

Secondary structure (DSSP, 8-state):
-----TT-----HHHHHHHTTS---BPPPPSHHHHHHHHHHHS------SHHHHHHHHHHHHHHHHHHHHHHHHHHHHHHHHHHHHTTT-----S----SS--HHHHHHHHHHHHHHHHHHHHHHHHHHHHHHHSPB--TTTHHHHHHHT-SEEEEEEEEE-TTS-EEEEEEEEEE-B-HHHHHHHHHHHHHHHHHHHHHHHHHHHHHHT-SSHHHHHHHHHHHHHHHTHHHHHHHHHS-HHHHHHHHTSPPBEE--S--------HHHHHHHHHHHHHHHHHHHHHHHHHHHHH-

Mean predicted aligned error: 7.68 Å

pLDDT: mean 84.21, std 16.11, range [34.16, 97.94]

Sequence (296 aa):
MVLTSNNGAPYLKHDLLTRTKGNLVISPPHGLYPAIALIPTLGVLPQFDSLASHAVGFGPMFLASVGSVIAQITAVYYINMIGEEKEGPHEDTHGDCVPGSTSSPLRLVCLVVFVMVQLSEIKSALEFLDYVFCVPSVPSSHVPILREKNVKLLAVKTLVKNDKGEEFRVEGFAAGGFTQLGRIWALFWVLVDVVVNAVVLMYGSIFVLFSGTNEELILNAVALNFISKIDDTAYDFLITRMVKGWIDELPEVGLVVGGTNKHRVERRRLVAQVIGQWVQILVLVIVTLLCWRSVC

Foldseek 3Di:
DQDDDPPRDDDPPVVVVVQVPPDDWQAQFDFLLSLLQCCVWAFLDDPPVDPVSVCLQCVLSVCLLVVLLVLLVVLLVVLVVVLVVLPPDPPPPDDDLDAAPADPVLLVVLLVVLVVLLVVLLVSLVSLVVVLVVFDEADPVQVVVCVVVSGQWDWDWDWDADPVRDTFTFIDTPGHGGHPVSSVSSVVSSVSSNVSSVSLSVSLNSSLSSQHYSVSNVVSSVVSSVSSCSRVVSSVQQPDPVSVVSSVVPDIHGTDPDDDDDDDDDPVVSVCRSVVSVVSVVVVVVVVVVVVVVVD